Protein AF-A0A7G9QKV4-F1 (afdb_monomer_lite)

Secondary structure (DSSP, 8-state):
-EEEE-TTT--EEEEEEEEEE-HHHHHTT--SSGGG--EEEEEEETT--EEEEEEEETTEEEEEEEEPSPPHHHHHHTT--------SSTTSPPPEEEEEEEEEEEEEE-TTS-EEEEEEEEEEEEEE-S--S--SS---------------------------PPPPPP-PPTTTTSPB--HHHHHHGGGGS-STT-EEEEEEEEE-SSTTS----STT---EEEEEEEEEETTEEEEEEEEEEE---GGGGGEE-EEEEE-TT-EESEEEEEEE-HHHHHHHHHHHTS----EETTTBSHHHHHHHHHHHHT--PPP-EEEES-SSTT--EEEE-HHHHHHHHHHHHHH-TTSEEE-S-EE---------

Sequence (372 aa):
MRIFLDAATKQISAEIIEVLPDPIALQLGKIKNLQSFTGKVFRYDLGYRFKGGSIISAGKTTGEIRPGPAPMSDLLMGKLQNPNLKGSSPKDPLMLITESCGWSQEWYIDGEGGLTIHSYMSCSYNFYQDMMWSISDDFGGGGGGGEYYYEYGSGGSGSTGPVNPAVPEPSNLPMEDAKPVDPKKMMDCFSLITTPNAAFTVRVLVLEPFAGTSFNVGPNSFGHVAIQLSKTGNGQTITQTMGLYPTGTGIDKLESRGQILDNGDMRYELSATYAVTGETFGKLINYISGERKDYHFTDFNCASYVYQAGQAAGIPIPNPITPVGISGPGGAGFADTPAGMAAALREQKFKNPAMDLNQGGGTIGPSKGPCK

Foldseek 3Di:
DDWDQDPPPRDIFDKDKDWQFQVLCVVVVQCPDLQRTAGKIWIAGPVRHTQWIFGDHNNDTQAIEHEDDDPVVCVVCVVVVDPPVDDPDPPFDDWDKDKDKFKDKDWDQDPVRHIYIYIDIDIDIDTDRPPPDDPPPPDDDDDDDDDDDPPPPPDDDDPPDPPPPPDPDAQDEVCNVFDFAQLLLLLVVLVVADQVVKWKKKKKFKAALDAPDLQQDDGSRAIAIKMKIWIDHPNDIAIWIKFKAAPDPRSCRQKHFITIGTCAFPWGQKMFMDTDHPQLSVQLSVLRSDGTTIDHQFEHGRQNSVCVSCVSSVHCQDQLWDWDDDGHDSDTDIGRGSSSSRVRVVVVCVVPVPTPMDRRIDTHHGGPGGHD

pLDDT: mean 75.77, std 21.58, range [31.67, 98.62]

Structure (mmCIF, N/CA/C/O backbone):
data_AF-A0A7G9QKV4-F1
#
_entry.id   AF-A0A7G9QKV4-F1
#
loop_
_atom_site.group_PDB
_atom_site.id
_atom_site.type_symbol
_atom_site.label_atom_id
_atom_site.label_alt_id
_atom_site.label_comp_id
_atom_site.label_asym_id
_atom_site.label_entity_id
_atom_site.label_seq_id
_atom_site.pdbx_PDB_ins_code
_atom_site.Cartn_x
_atom_site.Cartn_y
_atom_site.Cartn_z
_atom_site.occupancy
_atom_site.B_iso_or_equiv
_atom_site.auth_seq_id
_atom_site.auth_comp_id
_atom_site.auth_asym_id
_atom_site.auth_atom_id
_atom_site.pdbx_PDB_model_num
ATOM 1 N N . MET A 1 1 ? 22.405 -12.510 -28.769 1.00 83.19 1 MET A N 1
ATOM 2 C CA . MET A 1 1 ? 21.993 -12.995 -30.107 1.00 83.19 1 MET A CA 1
ATOM 3 C C . MET A 1 1 ? 21.861 -14.508 -30.062 1.00 83.19 1 MET A C 1
ATOM 5 O O . MET A 1 1 ? 22.725 -15.150 -29.475 1.00 83.19 1 MET A O 1
ATOM 9 N N . ARG A 1 2 ? 20.795 -15.072 -30.635 1.00 86.69 2 ARG A N 1
ATOM 10 C CA . ARG A 1 2 ? 20.572 -16.519 -30.743 1.00 86.69 2 ARG A CA 1
ATOM 11 C C . ARG A 1 2 ? 20.429 -16.882 -32.213 1.00 86.69 2 ARG A C 1
ATOM 13 O O . ARG A 1 2 ? 19.668 -16.239 -32.923 1.00 86.69 2 ARG A O 1
ATOM 20 N N . ILE A 1 3 ? 21.188 -17.876 -32.656 1.00 88.06 3 ILE A N 1
ATOM 21 C CA . ILE A 1 3 ? 21.176 -18.362 -34.036 1.00 88.06 3 ILE A CA 1
ATOM 22 C C . ILE A 1 3 ? 20.522 -19.739 -34.026 1.00 88.06 3 ILE A C 1
ATOM 24 O O . ILE A 1 3 ? 20.856 -20.582 -33.192 1.00 88.06 3 ILE A O 1
ATOM 28 N N . PHE A 1 4 ? 19.598 -19.955 -34.948 1.00 88.06 4 PHE A N 1
ATOM 29 C CA . PHE A 1 4 ? 18.904 -21.211 -35.152 1.00 88.06 4 PHE A CA 1
ATOM 30 C C . PHE A 1 4 ? 19.148 -21.673 -36.584 1.00 88.06 4 PHE A C 1
ATOM 32 O O . PHE A 1 4 ? 19.128 -20.876 -37.518 1.00 88.06 4 PHE A O 1
ATOM 39 N N . LEU A 1 5 ? 19.360 -22.973 -36.756 1.00 88.50 5 LEU A N 1
ATOM 40 C CA . LEU A 1 5 ? 19.283 -23.614 -38.059 1.00 88.50 5 LEU A CA 1
ATOM 41 C C . LEU A 1 5 ? 17.980 -24.400 -38.084 1.00 88.50 5 LEU A C 1
ATOM 43 O O . LEU A 1 5 ? 17.830 -25.368 -37.336 1.00 88.50 5 LEU A O 1
ATOM 47 N N . ASP A 1 6 ? 17.041 -23.982 -38.922 1.00 84.50 6 ASP A N 1
ATOM 48 C CA . ASP A 1 6 ? 15.811 -24.731 -39.118 1.00 84.50 6 ASP A CA 1
ATOM 49 C C . ASP A 1 6 ? 16.154 -26.102 -39.722 1.00 84.50 6 ASP A C 1
ATOM 51 O O . ASP A 1 6 ? 16.784 -26.216 -40.778 1.00 84.50 6 ASP A O 1
ATOM 55 N N . ALA A 1 7 ? 15.792 -27.170 -39.011 1.00 88.19 7 ALA A N 1
ATOM 56 C CA . ALA A 1 7 ? 16.231 -28.515 -39.360 1.00 88.19 7 ALA A CA 1
ATOM 57 C C . ALA A 1 7 ? 15.655 -29.002 -40.701 1.00 88.19 7 ALA A C 1
ATOM 59 O O . ALA A 1 7 ? 16.322 -29.795 -41.378 1.00 88.19 7 ALA A O 1
ATOM 60 N N . ALA A 1 8 ? 14.465 -28.522 -41.076 1.00 89.31 8 ALA A N 1
ATOM 61 C CA . ALA A 1 8 ? 13.735 -28.939 -42.268 1.00 89.31 8 ALA A CA 1
ATOM 62 C C . ALA A 1 8 ? 14.162 -28.142 -43.507 1.00 89.31 8 ALA A C 1
ATOM 64 O O . ALA A 1 8 ? 14.448 -28.717 -44.554 1.00 89.31 8 ALA A O 1
ATOM 65 N N . THR A 1 9 ? 14.252 -26.824 -43.378 1.00 92.81 9 THR A N 1
ATOM 66 C CA . THR A 1 9 ? 14.533 -25.899 -44.484 1.00 92.81 9 THR A CA 1
ATOM 67 C C . THR A 1 9 ? 16.017 -25.582 -44.638 1.00 92.81 9 THR A C 1
ATOM 69 O O . THR A 1 9 ? 16.416 -25.019 -45.655 1.00 92.81 9 THR A O 1
ATOM 72 N N . LYS A 1 10 ? 16.842 -25.917 -43.634 1.00 93.12 10 LYS A N 1
ATOM 73 C CA . LYS A 1 10 ? 18.255 -25.510 -43.521 1.00 93.12 10 LYS A CA 1
ATOM 74 C C . LYS A 1 10 ? 18.461 -23.995 -43.558 1.00 93.12 10 LYS A C 1
ATOM 76 O O . LYS A 1 10 ? 19.584 -23.536 -43.758 1.00 93.12 10 LYS A O 1
ATOM 81 N N . GLN A 1 11 ? 17.406 -23.210 -43.346 1.00 89.56 11 GLN A N 1
ATOM 82 C CA . GLN A 1 11 ? 17.536 -21.767 -43.239 1.00 89.56 11 GLN A CA 1
ATOM 83 C C . GLN A 1 11 ? 18.108 -21.401 -41.875 1.00 89.56 11 GLN A C 1
ATOM 85 O O . GLN A 1 11 ? 17.691 -21.922 -40.839 1.00 89.56 11 GLN A O 1
ATOM 90 N N . ILE A 1 12 ? 19.080 -20.494 -41.888 1.00 82.50 12 ILE A N 1
ATOM 91 C CA . ILE A 1 12 ? 19.593 -19.878 -40.673 1.00 82.50 12 ILE A CA 1
ATOM 92 C C . ILE A 1 12 ? 18.654 -18.725 -40.335 1.00 82.50 12 ILE A C 1
ATOM 94 O O . ILE A 1 12 ? 18.527 -17.781 -41.113 1.00 82.50 12 ILE A O 1
ATOM 98 N N . SER A 1 13 ? 18.012 -18.795 -39.176 1.00 86.62 13 SER A N 1
ATOM 99 C CA . SER A 1 13 ? 17.336 -17.651 -38.577 1.00 86.62 13 SER A CA 1
ATOM 100 C C . SER A 1 13 ? 18.138 -17.175 -37.374 1.00 86.62 13 SER A C 1
ATOM 102 O O . SER A 1 13 ? 18.857 -17.937 -36.725 1.00 86.62 13 SER A O 1
ATOM 104 N N . ALA A 1 14 ? 18.068 -15.884 -37.086 1.00 87.94 14 ALA A N 1
ATOM 105 C CA . ALA A 1 14 ? 18.699 -15.335 -35.904 1.00 87.94 14 ALA A CA 1
ATOM 106 C C . ALA A 1 14 ? 17.786 -14.308 -35.254 1.00 87.94 14 ALA A C 1
ATOM 108 O O . ALA A 1 14 ? 17.034 -13.596 -35.921 1.00 87.94 14 ALA A O 1
ATOM 109 N N . GLU A 1 15 ? 17.872 -14.265 -33.933 1.00 92.50 15 GLU A N 1
ATOM 110 C CA . GLU A 1 15 ? 17.124 -13.350 -33.093 1.00 92.50 15 GLU A CA 1
ATOM 111 C C . GLU A 1 15 ? 18.089 -12.568 -32.204 1.00 92.50 15 GLU A C 1
ATOM 113 O O . GLU A 1 15 ? 19.062 -13.098 -31.642 1.00 92.50 15 GLU A O 1
ATOM 118 N N . ILE A 1 16 ? 17.807 -11.283 -32.060 1.00 88.75 16 ILE A N 1
ATOM 119 C CA . ILE A 1 16 ? 18.462 -10.427 -31.085 1.00 88.75 16 ILE A CA 1
ATOM 120 C C . ILE A 1 16 ? 17.715 -10.629 -29.771 1.00 88.75 16 ILE A C 1
ATOM 122 O O . ILE A 1 16 ? 16.490 -10.550 -29.723 1.00 88.75 16 ILE A O 1
ATOM 126 N N . ILE A 1 17 ? 18.463 -10.948 -28.717 1.00 92.19 17 ILE A N 1
ATOM 127 C CA . ILE A 1 17 ? 17.917 -11.115 -27.372 1.00 92.19 17 ILE A CA 1
ATOM 128 C C . ILE A 1 17 ? 18.456 -9.970 -26.541 1.00 92.19 17 ILE A C 1
ATOM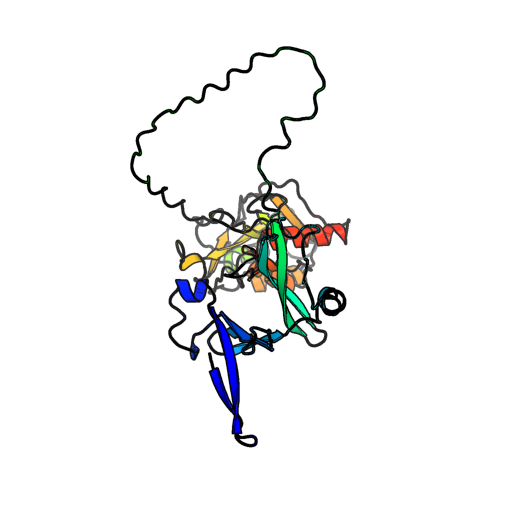 130 O O . ILE A 1 17 ? 19.675 -9.830 -26.424 1.00 92.19 17 ILE A O 1
ATOM 134 N N . GLU A 1 18 ? 17.548 -9.200 -25.968 1.00 81.56 18 GLU A N 1
ATOM 135 C CA . GLU A 1 18 ? 17.854 -8.162 -24.998 1.00 81.56 18 GLU A CA 1
ATOM 136 C C . GLU A 1 18 ? 17.350 -8.622 -23.634 1.00 81.56 18 GLU A C 1
ATOM 138 O O . GLU A 1 18 ? 16.217 -9.085 -23.493 1.00 81.56 18 GLU A O 1
ATOM 143 N N . VAL A 1 19 ? 18.219 -8.556 -22.632 1.00 85.00 19 VAL A N 1
ATOM 144 C CA . VAL A 1 19 ? 17.922 -9.009 -21.275 1.00 85.00 19 VAL A CA 1
ATOM 145 C C . VAL A 1 19 ? 18.022 -7.796 -20.371 1.00 85.00 19 VAL A C 1
ATOM 147 O O . VAL A 1 19 ? 19.086 -7.192 -20.280 1.00 85.00 19 VAL A O 1
ATOM 150 N N . LEU A 1 20 ? 16.921 -7.462 -19.706 1.00 74.06 20 LEU A N 1
ATOM 151 C CA . LEU A 1 20 ? 16.860 -6.412 -18.698 1.00 74.06 20 LEU A CA 1
ATOM 152 C C . LEU A 1 20 ? 16.679 -7.088 -17.335 1.00 74.06 20 LEU A C 1
ATOM 154 O O . LEU A 1 20 ? 15.563 -7.512 -17.018 1.00 74.06 20 LEU A O 1
ATOM 158 N N . PRO A 1 21 ? 17.759 -7.265 -16.554 1.00 73.12 21 PRO A N 1
ATOM 159 C CA . PRO A 1 21 ? 17.658 -7.780 -15.197 1.00 73.12 21 PRO A CA 1
ATOM 160 C C . PRO A 1 21 ? 16.749 -6.890 -14.357 1.00 73.12 21 PRO A C 1
ATOM 162 O O . PRO A 1 21 ? 16.733 -5.672 -14.539 1.00 73.12 21 PRO A O 1
ATOM 165 N N . ASP A 1 22 ? 16.037 -7.489 -13.409 1.00 71.62 22 ASP A N 1
ATOM 166 C CA . ASP A 1 22 ? 15.423 -6.712 -12.347 1.00 71.62 22 ASP A CA 1
ATOM 167 C C . ASP A 1 22 ? 16.535 -5.960 -11.584 1.00 71.62 22 ASP A C 1
ATOM 169 O O . ASP A 1 22 ? 17.504 -6.590 -11.135 1.00 71.62 22 ASP A O 1
ATOM 173 N N . PRO A 1 23 ? 16.461 -4.620 -11.485 1.00 53.31 23 PRO A N 1
ATOM 174 C CA . PRO A 1 23 ? 17.556 -3.819 -10.950 1.00 53.31 23 PRO A CA 1
ATOM 175 C C . PRO A 1 23 ? 17.849 -4.146 -9.483 1.00 53.31 23 PRO A C 1
ATOM 177 O O . PRO A 1 23 ? 18.996 -4.040 -9.055 1.00 53.31 23 PRO A O 1
ATOM 180 N N . ILE A 1 24 ? 16.849 -4.606 -8.733 1.00 52.59 24 ILE A N 1
ATOM 181 C CA . ILE A 1 24 ? 16.944 -4.917 -7.306 1.00 52.59 24 ILE A CA 1
ATOM 182 C C . ILE A 1 24 ? 17.626 -6.270 -7.144 1.00 52.59 24 ILE A C 1
ATOM 184 O O . ILE A 1 24 ? 18.618 -6.390 -6.429 1.00 52.59 24 ILE A O 1
ATOM 188 N N . ALA A 1 25 ? 17.162 -7.283 -7.878 1.00 61.88 25 ALA A N 1
ATOM 189 C CA . ALA A 1 25 ? 17.785 -8.600 -7.903 1.00 61.88 25 ALA A CA 1
ATOM 190 C C . ALA A 1 25 ? 19.249 -8.531 -8.371 1.00 61.88 25 ALA A C 1
ATOM 192 O O . ALA A 1 25 ? 20.095 -9.279 -7.868 1.00 61.88 25 ALA A O 1
ATOM 193 N N . LEU A 1 26 ? 19.562 -7.625 -9.306 1.00 64.44 26 LEU A N 1
ATOM 194 C CA . LEU A 1 26 ? 20.929 -7.355 -9.746 1.00 64.44 26 LEU A CA 1
ATOM 195 C C . LEU A 1 26 ? 21.762 -6.684 -8.643 1.00 64.44 26 LEU A C 1
ATOM 197 O O . LEU A 1 26 ? 22.852 -7.166 -8.338 1.00 64.44 26 LEU A O 1
ATOM 201 N N . GLN A 1 27 ? 21.249 -5.619 -8.019 1.00 53.12 27 GLN A N 1
ATOM 202 C CA . GLN A 1 27 ? 21.931 -4.905 -6.932 1.00 53.12 27 GLN A CA 1
ATOM 203 C C . GLN A 1 27 ? 22.186 -5.793 -5.706 1.00 53.12 27 GLN A C 1
ATOM 205 O O . GLN A 1 27 ? 23.260 -5.727 -5.115 1.00 53.12 27 GLN A O 1
ATOM 210 N N . LEU A 1 28 ? 21.238 -6.667 -5.361 1.00 61.03 28 LEU A N 1
ATOM 211 C CA . LEU A 1 28 ? 21.352 -7.620 -4.253 1.00 61.03 28 LEU A CA 1
ATOM 212 C C . LEU A 1 28 ? 22.217 -8.851 -4.591 1.00 61.03 28 LEU A C 1
ATOM 214 O O . LEU A 1 28 ? 22.344 -9.761 -3.770 1.00 61.03 28 LEU A O 1
ATOM 218 N N . GLY A 1 29 ? 22.775 -8.943 -5.804 1.00 75.81 29 GLY A N 1
ATOM 219 C CA . GLY A 1 29 ? 23.590 -10.087 -6.227 1.00 75.81 29 GLY A CA 1
ATOM 220 C C . GLY A 1 29 ? 22.825 -11.418 -6.256 1.00 75.81 29 GLY A C 1
ATOM 221 O O . GLY A 1 29 ? 23.418 -12.491 -6.092 1.00 75.81 29 GLY A O 1
ATOM 222 N N . LYS A 1 30 ? 21.498 -11.370 -6.434 1.00 75.44 30 LYS A N 1
ATOM 223 C CA . LYS A 1 30 ? 20.626 -12.557 -6.459 1.00 75.44 30 LYS A CA 1
ATOM 224 C C . LYS A 1 30 ? 20.669 -13.285 -7.793 1.00 75.44 30 LYS A C 1
ATOM 226 O O . LYS A 1 30 ? 20.469 -14.497 -7.828 1.00 75.44 30 LYS A O 1
ATOM 231 N N . ILE A 1 31 ? 21.008 -12.579 -8.867 1.00 82.25 31 ILE A N 1
ATOM 232 C CA . ILE A 1 31 ? 21.158 -13.150 -10.205 1.00 82.25 31 ILE A CA 1
ATOM 233 C C . ILE A 1 31 ? 22.539 -13.801 -10.315 1.00 82.25 31 ILE A C 1
ATOM 235 O O . ILE A 1 31 ? 23.528 -13.157 -10.658 1.00 82.25 31 ILE A O 1
ATOM 239 N N . LYS A 1 32 ? 22.610 -15.097 -10.005 1.00 87.44 32 LYS A N 1
ATOM 240 C CA . LYS A 1 32 ? 23.857 -15.884 -10.063 1.00 87.44 32 LYS A CA 1
ATOM 241 C C . LYS A 1 32 ? 23.945 -16.748 -11.318 1.00 87.44 32 LYS A C 1
ATOM 243 O O . LYS A 1 32 ? 25.030 -17.116 -11.752 1.00 87.44 32 LYS A O 1
ATOM 248 N N . ASN A 1 33 ? 22.794 -17.126 -11.863 1.00 91.62 33 ASN A N 1
ATOM 249 C CA . ASN A 1 33 ? 22.638 -18.020 -13.006 1.00 91.62 33 ASN A CA 1
ATOM 250 C C . ASN A 1 33 ? 21.226 -17.875 -13.602 1.00 91.62 33 ASN A C 1
ATOM 252 O O . ASN A 1 33 ? 20.388 -17.144 -13.079 1.00 91.62 33 ASN A O 1
ATOM 256 N N . LEU A 1 34 ? 20.944 -18.606 -14.683 1.00 86.94 34 LEU A N 1
ATOM 257 C CA . LEU A 1 34 ? 19.635 -18.585 -15.347 1.00 86.94 34 LEU A CA 1
ATOM 258 C C . LEU A 1 34 ? 18.485 -19.020 -14.424 1.00 86.94 34 LEU A C 1
ATOM 260 O O . LEU A 1 34 ? 17.381 -18.502 -14.547 1.00 86.94 34 LEU A O 1
ATOM 264 N N . GLN A 1 35 ? 18.737 -19.932 -13.482 1.00 93.12 35 GLN A N 1
ATOM 265 C CA . GLN A 1 35 ? 17.735 -20.422 -12.529 1.00 93.12 35 GLN A CA 1
ATOM 266 C C . GLN A 1 35 ? 17.377 -19.393 -11.449 1.00 93.12 35 GLN A C 1
ATOM 268 O O . GLN A 1 35 ? 16.356 -19.537 -10.791 1.00 93.12 35 GLN A O 1
ATOM 273 N N . SER A 1 36 ? 18.205 -18.367 -11.255 1.00 88.88 36 SER A N 1
ATOM 274 C CA . SER A 1 36 ? 17.990 -17.279 -10.291 1.00 88.88 36 SER A CA 1
ATOM 275 C C . SER A 1 36 ? 17.714 -15.938 -10.971 1.00 88.88 36 SER A C 1
ATOM 277 O O . SER A 1 36 ? 17.636 -14.911 -10.304 1.00 88.88 36 SER A O 1
ATOM 279 N N . PHE A 1 37 ? 17.566 -15.931 -12.298 1.00 88.06 37 PHE A N 1
ATOM 280 C CA . PHE A 1 37 ? 17.285 -14.713 -13.038 1.00 88.06 37 PHE A CA 1
ATOM 281 C C . PHE A 1 37 ? 15.869 -14.215 -12.734 1.00 88.06 37 PHE A C 1
ATOM 283 O O . PHE A 1 37 ? 14.896 -14.956 -12.884 1.00 88.06 37 PHE A O 1
ATOM 290 N N . THR A 1 38 ? 15.778 -12.944 -12.357 1.00 77.81 38 THR A N 1
ATOM 291 C CA . THR A 1 38 ? 14.536 -12.174 -12.292 1.00 77.81 38 THR A CA 1
ATOM 292 C C . THR A 1 38 ? 14.714 -10.958 -13.194 1.00 77.81 38 THR A C 1
ATOM 294 O O . THR A 1 38 ? 15.757 -10.307 -13.142 1.00 77.81 38 THR A O 1
ATOM 297 N N . GLY A 1 39 ? 13.748 -10.685 -14.069 1.00 71.81 39 GLY A N 1
ATOM 298 C CA . GLY A 1 39 ? 13.824 -9.603 -15.049 1.00 71.81 39 GLY A CA 1
ATOM 299 C C . GLY A 1 39 ? 12.978 -9.852 -16.296 1.00 71.81 39 GLY A C 1
ATOM 300 O O . GLY A 1 39 ? 12.078 -10.693 -16.319 1.00 71.81 39 GLY A O 1
ATOM 301 N N . LYS A 1 40 ? 13.278 -9.115 -17.364 1.00 77.81 40 LYS A N 1
ATOM 302 C CA . LYS A 1 40 ? 12.574 -9.164 -18.650 1.00 77.81 40 LYS A CA 1
ATOM 303 C C . LYS A 1 40 ? 13.526 -9.622 -19.754 1.00 77.81 40 LYS A C 1
ATOM 305 O O . LYS A 1 40 ? 14.699 -9.250 -19.774 1.00 77.81 40 LYS A O 1
ATOM 310 N N . VAL A 1 41 ? 13.018 -10.422 -20.685 1.00 83.94 41 VAL A N 1
ATOM 311 C CA . VAL A 1 41 ? 13.752 -10.887 -21.867 1.00 83.94 41 VAL A CA 1
ATOM 312 C C . VAL A 1 41 ? 12.959 -10.521 -23.109 1.00 83.94 41 VAL A C 1
ATOM 314 O O . VAL A 1 41 ? 11.847 -11.009 -23.286 1.00 83.94 41 VAL A O 1
ATOM 317 N N . PHE A 1 42 ? 13.537 -9.710 -23.985 1.00 82.81 42 PHE A N 1
ATOM 318 C CA . PHE A 1 42 ? 12.948 -9.283 -25.250 1.00 82.81 42 PHE A CA 1
ATOM 319 C C . PHE A 1 42 ? 13.612 -10.023 -26.408 1.00 82.81 42 PHE A C 1
ATOM 321 O O . PHE A 1 42 ? 14.803 -10.344 -26.367 1.00 82.81 42 PHE A O 1
ATOM 328 N N . ARG A 1 43 ? 12.827 -10.308 -27.444 1.00 89.81 43 ARG A N 1
ATOM 329 C CA . ARG A 1 43 ? 13.258 -10.981 -28.667 1.00 89.81 43 ARG A CA 1
ATOM 330 C C . ARG A 1 43 ? 12.915 -10.101 -29.857 1.00 89.81 43 ARG A C 1
ATOM 332 O O . ARG A 1 43 ? 11.773 -9.660 -30.002 1.00 89.81 43 ARG A O 1
ATOM 339 N N . TYR A 1 44 ? 13.891 -9.900 -30.727 1.00 85.56 44 TYR A N 1
ATOM 340 C CA . TYR A 1 44 ? 13.748 -9.164 -31.977 1.00 85.56 44 TYR A CA 1
ATOM 341 C C . TYR A 1 44 ? 14.275 -10.001 -33.136 1.00 85.56 44 TYR A C 1
ATOM 343 O O . TYR A 1 44 ? 15.130 -10.867 -32.941 1.00 85.56 44 TYR A O 1
ATOM 351 N N . ASP A 1 45 ? 13.805 -9.727 -34.350 1.00 86.12 45 ASP A N 1
ATOM 352 C CA . ASP A 1 45 ? 14.494 -10.227 -35.540 1.00 86.12 45 ASP A CA 1
ATOM 353 C C . ASP A 1 45 ? 15.784 -9.440 -35.831 1.00 86.12 45 ASP A C 1
ATOM 355 O O . ASP A 1 45 ? 16.133 -8.484 -35.138 1.00 86.12 45 ASP A O 1
ATOM 359 N N . LEU A 1 46 ? 16.512 -9.851 -36.871 1.00 83.94 46 LEU A N 1
ATOM 360 C CA . LEU A 1 46 ? 17.743 -9.182 -37.304 1.00 83.94 46 LEU A CA 1
ATOM 361 C C . LEU A 1 46 ? 17.538 -7.738 -37.790 1.00 83.94 46 LEU A C 1
ATOM 363 O O . LEU A 1 46 ? 18.506 -6.991 -37.873 1.00 83.94 46 LEU A O 1
ATOM 367 N N . GLY A 1 47 ? 16.303 -7.344 -38.103 1.00 81.38 47 GLY A N 1
ATOM 368 C CA . GLY A 1 47 ? 15.941 -5.964 -38.416 1.00 81.38 47 GLY A CA 1
ATOM 369 C C . GLY A 1 47 ? 15.523 -5.163 -37.183 1.00 81.38 47 GLY A C 1
ATOM 370 O O . GLY A 1 47 ? 14.887 -4.129 -37.348 1.00 81.38 47 GLY A O 1
ATOM 371 N N . TYR A 1 48 ? 15.810 -5.654 -35.969 1.00 75.56 48 TYR A N 1
ATOM 372 C CA . TYR A 1 48 ? 15.381 -5.061 -34.697 1.00 75.56 48 TYR A CA 1
ATOM 373 C C . TYR A 1 48 ? 13.856 -4.920 -34.541 1.00 75.56 48 TYR A C 1
ATOM 375 O O . TYR A 1 48 ? 13.376 -4.170 -33.693 1.00 75.56 48 TYR A O 1
ATOM 383 N N . ARG A 1 49 ? 13.052 -5.683 -35.295 1.00 76.69 49 ARG A N 1
ATOM 384 C CA . ARG A 1 49 ? 11.594 -5.676 -35.110 1.00 76.69 49 ARG A CA 1
ATOM 385 C C . ARG A 1 49 ? 11.211 -6.588 -33.957 1.00 76.69 49 ARG A C 1
ATOM 387 O O . ARG A 1 49 ? 11.579 -7.766 -33.944 1.00 76.69 49 ARG A O 1
ATOM 394 N N . PHE A 1 50 ? 10.448 -6.050 -33.010 1.00 76.31 50 PHE A N 1
ATOM 395 C CA . PHE A 1 50 ? 10.037 -6.762 -31.805 1.00 76.31 50 PHE A CA 1
ATOM 396 C C . PHE A 1 50 ? 9.152 -7.971 -32.138 1.00 76.31 50 PHE A C 1
ATOM 398 O O . PHE A 1 50 ? 8.132 -7.848 -32.815 1.00 76.31 50 PHE A O 1
ATOM 405 N N . LYS A 1 51 ? 9.559 -9.156 -31.673 1.00 84.62 51 LYS A N 1
ATOM 406 C CA . LYS A 1 51 ? 8.838 -10.425 -31.863 1.00 84.62 51 LYS A CA 1
ATOM 407 C C . LYS A 1 51 ? 8.043 -10.841 -30.632 1.00 84.62 51 LYS A C 1
ATOM 409 O O . LYS A 1 51 ? 7.090 -11.602 -30.759 1.00 84.62 51 LYS A O 1
ATOM 414 N N . GLY A 1 52 ? 8.429 -10.350 -29.460 1.00 80.69 52 GLY A N 1
ATOM 415 C CA . GLY A 1 52 ? 7.841 -10.717 -28.178 1.00 80.69 52 GLY A CA 1
ATOM 416 C C . GLY A 1 52 ? 8.913 -10.906 -27.112 1.00 80.69 52 GLY A C 1
ATOM 417 O O . GLY A 1 52 ? 10.089 -10.620 -27.322 1.00 80.69 52 GLY A O 1
ATOM 418 N N . GLY A 1 53 ? 8.523 -11.401 -25.950 1.00 83.44 53 GLY A N 1
ATOM 419 C CA . GLY A 1 53 ? 9.410 -11.543 -24.811 1.00 83.44 53 GLY A CA 1
ATOM 420 C C . GLY A 1 53 ? 8.778 -12.308 -23.661 1.00 83.44 53 GLY A C 1
ATOM 421 O O . GLY A 1 53 ? 7.684 -12.861 -23.771 1.00 83.44 53 GLY A O 1
ATOM 422 N N . SER A 1 54 ? 9.491 -12.357 -22.548 1.00 79.62 54 SER A N 1
ATOM 423 C CA . SER A 1 54 ? 9.084 -13.083 -21.351 1.00 79.62 54 SER A CA 1
ATOM 424 C C . SER A 1 54 ? 9.473 -12.298 -20.106 1.00 79.62 54 SER A C 1
ATOM 426 O O . SER A 1 54 ? 10.529 -11.664 -20.065 1.00 79.62 54 SER A O 1
ATOM 428 N N . ILE A 1 55 ? 8.629 -12.378 -19.087 1.00 64.50 55 ILE A N 1
ATOM 429 C CA . ILE A 1 55 ? 8.926 -11.933 -17.728 1.00 64.50 55 ILE A CA 1
ATOM 430 C C . ILE A 1 55 ? 9.362 -13.170 -16.964 1.00 64.50 55 ILE A C 1
ATOM 432 O O . ILE A 1 55 ? 8.679 -14.196 -16.992 1.00 64.50 55 ILE A O 1
ATOM 436 N N . ILE A 1 56 ? 10.524 -13.092 -16.332 1.00 72.62 56 ILE A N 1
ATOM 437 C CA . ILE A 1 56 ? 11.115 -14.200 -15.598 1.00 72.62 56 ILE A CA 1
ATOM 438 C C . ILE A 1 56 ? 11.244 -13.776 -14.140 1.00 72.62 56 ILE A C 1
ATOM 440 O O . ILE A 1 56 ? 11.728 -12.685 -13.856 1.00 72.62 56 ILE A O 1
ATOM 444 N N . SER A 1 57 ? 10.837 -14.646 -13.222 1.00 75.56 57 SER A N 1
ATOM 445 C CA . SER A 1 57 ? 11.065 -14.499 -11.787 1.00 75.56 57 SER A CA 1
ATOM 446 C C . SER A 1 57 ? 11.635 -15.797 -11.237 1.00 75.56 57 SER A C 1
ATOM 448 O O . SER A 1 57 ? 11.074 -16.871 -11.474 1.00 75.56 57 SER A O 1
ATOM 450 N N . ALA A 1 58 ? 12.784 -15.711 -10.561 1.00 81.88 58 ALA A N 1
ATOM 451 C CA . ALA A 1 58 ? 13.515 -16.863 -10.028 1.00 81.88 58 ALA A CA 1
ATOM 452 C C . ALA A 1 58 ? 13.657 -18.007 -11.058 1.00 81.88 58 ALA A C 1
ATOM 454 O O . ALA A 1 58 ? 13.333 -19.168 -10.794 1.00 81.88 58 ALA A O 1
ATOM 455 N N . GLY A 1 59 ? 14.061 -17.649 -12.282 1.00 83.88 59 GLY A N 1
ATOM 456 C CA . GLY A 1 59 ? 14.277 -18.578 -13.393 1.00 83.88 59 GLY A CA 1
ATOM 457 C C . GLY A 1 59 ? 13.011 -19.168 -14.025 1.00 83.88 59 GLY A C 1
ATOM 458 O O . GLY A 1 59 ? 13.119 -19.929 -14.988 1.00 83.88 59 GLY A O 1
ATOM 459 N N . LYS A 1 60 ? 11.813 -18.830 -13.534 1.00 81.38 60 LYS A N 1
ATOM 460 C CA . LYS A 1 60 ? 10.532 -19.277 -14.098 1.00 81.38 60 LYS A CA 1
ATOM 461 C C . LYS A 1 60 ? 9.894 -18.164 -14.915 1.00 81.38 60 LYS A C 1
ATOM 463 O O . LYS A 1 60 ? 9.877 -17.016 -14.491 1.00 81.38 60 LYS A O 1
ATOM 468 N N . THR A 1 61 ? 9.345 -18.503 -16.080 1.00 79.12 61 THR A N 1
ATOM 469 C CA . THR A 1 61 ? 8.537 -17.551 -16.858 1.00 79.12 61 THR A CA 1
ATOM 470 C C . THR A 1 61 ? 7.214 -17.315 -16.133 1.00 79.12 61 THR A C 1
ATOM 472 O O . THR A 1 61 ? 6.458 -18.261 -15.929 1.00 79.12 61 THR A O 1
ATOM 475 N N . THR A 1 62 ? 6.962 -16.076 -15.719 1.00 63.97 62 THR A N 1
ATOM 476 C CA . THR A 1 62 ? 5.747 -15.655 -15.002 1.00 63.97 62 THR A CA 1
ATOM 477 C C . THR A 1 62 ? 4.823 -14.791 -15.853 1.00 63.97 62 THR A C 1
ATOM 479 O O . THR A 1 62 ? 3.692 -14.537 -15.456 1.00 63.97 62 THR A O 1
ATOM 482 N N . GLY A 1 63 ? 5.279 -14.363 -17.031 1.00 59.59 63 GLY A N 1
ATOM 483 C CA . GLY A 1 63 ? 4.466 -13.614 -17.979 1.00 59.59 63 GLY A CA 1
ATOM 484 C C . GLY A 1 63 ? 5.088 -13.570 -19.367 1.00 59.59 63 GLY A C 1
ATOM 485 O O . GLY A 1 63 ? 6.268 -13.877 -19.559 1.00 59.59 63 GLY A O 1
ATOM 486 N N . GLU A 1 64 ? 4.284 -13.161 -20.340 1.00 65.88 64 GLU A N 1
ATOM 487 C CA . GLU A 1 64 ? 4.706 -12.963 -21.724 1.00 65.88 64 GLU A CA 1
ATOM 488 C C . GLU A 1 64 ? 4.651 -11.481 -22.088 1.00 65.88 64 GLU A C 1
ATOM 490 O O . GLU A 1 64 ? 3.769 -10.747 -21.647 1.00 65.88 64 GLU A O 1
ATOM 495 N N . ILE A 1 65 ? 5.597 -11.047 -22.919 1.00 62.66 65 ILE A N 1
ATOM 496 C CA . ILE A 1 65 ? 5.603 -9.712 -23.514 1.00 62.66 65 ILE A CA 1
ATOM 497 C C . ILE A 1 65 ? 5.228 -9.894 -24.977 1.00 62.66 65 ILE A C 1
ATOM 499 O O . ILE A 1 65 ? 5.904 -10.625 -25.702 1.00 62.66 65 ILE A O 1
ATOM 503 N N . ARG A 1 66 ? 4.150 -9.256 -25.423 1.00 70.00 66 ARG A N 1
ATOM 504 C CA . ARG A 1 66 ? 3.662 -9.403 -26.798 1.00 70.00 66 ARG A CA 1
ATOM 505 C C . ARG A 1 66 ? 3.781 -8.081 -27.551 1.00 70.00 66 ARG A C 1
ATOM 507 O O . ARG A 1 66 ? 3.646 -7.026 -26.926 1.00 70.00 66 ARG A O 1
ATOM 514 N N . PRO A 1 67 ? 4.036 -8.114 -28.872 1.00 71.06 67 PRO A N 1
ATOM 515 C CA . PRO A 1 67 ? 3.888 -6.926 -29.697 1.00 71.06 67 PRO A CA 1
ATOM 516 C C . PRO A 1 67 ? 2.470 -6.376 -29.525 1.00 71.06 67 PRO A C 1
ATOM 518 O O . PRO A 1 67 ? 1.498 -7.134 -29.577 1.00 71.06 67 PRO A O 1
ATOM 521 N N . GLY A 1 68 ? 2.348 -5.070 -29.290 1.00 57.62 68 GLY A N 1
ATOM 522 C CA . GLY A 1 68 ? 1.054 -4.401 -29.371 1.00 57.62 68 GLY A CA 1
ATOM 523 C C . GLY A 1 68 ? 0.472 -4.488 -30.789 1.00 57.62 68 GLY A C 1
ATOM 524 O O . GLY A 1 68 ? 1.204 -4.792 -31.739 1.00 57.62 68 GLY A O 1
ATOM 525 N N . PRO A 1 69 ? -0.834 -4.218 -30.964 1.00 59.50 69 PRO A N 1
ATOM 526 C CA . PRO A 1 69 ? -1.360 -3.937 -32.295 1.00 59.50 69 PRO A CA 1
ATOM 527 C C . PRO A 1 69 ? -0.499 -2.842 -32.938 1.00 59.50 69 PRO A C 1
ATOM 529 O O . PRO A 1 69 ? -0.100 -1.900 -32.251 1.00 59.50 69 PRO A O 1
ATOM 532 N N . ALA A 1 70 ? -0.172 -2.994 -34.227 1.00 52.69 70 ALA A N 1
ATOM 533 C CA . ALA A 1 70 ? 0.644 -2.014 -34.935 1.00 52.69 70 ALA A CA 1
ATOM 534 C C . ALA A 1 70 ? 0.049 -0.617 -34.693 1.00 52.69 70 ALA A C 1
ATOM 536 O O . ALA A 1 70 ? -1.163 -0.445 -34.893 1.00 52.69 70 ALA A O 1
ATOM 537 N N . PRO A 1 71 ? 0.841 0.354 -34.209 1.00 52.03 71 PRO A N 1
ATOM 538 C CA . PRO A 1 71 ? 0.315 1.678 -33.947 1.00 52.03 71 PRO A CA 1
ATOM 539 C C . PRO A 1 71 ? -0.291 2.220 -35.244 1.00 52.03 71 PRO A C 1
ATOM 541 O O . PRO A 1 71 ? 0.224 1.990 -36.338 1.00 52.03 71 PRO A O 1
ATOM 544 N N . MET A 1 72 ? -1.406 2.945 -35.143 1.00 45.88 72 MET A N 1
ATOM 545 C CA . MET A 1 72 ? -2.112 3.504 -36.306 1.00 45.88 72 MET A CA 1
ATOM 546 C C . MET A 1 72 ? -1.203 4.413 -37.164 1.00 45.88 72 MET A C 1
ATOM 548 O O . MET A 1 72 ? -1.481 4.648 -38.340 1.00 45.88 72 MET A O 1
ATOM 552 N N . SER A 1 73 ? -0.079 4.869 -36.600 1.00 45.97 73 SER A N 1
ATOM 553 C CA . SER A 1 73 ? 1.005 5.549 -37.305 1.00 45.97 73 SER A CA 1
ATOM 554 C C . SER A 1 73 ? 1.691 4.683 -38.363 1.00 45.97 73 SER A C 1
ATOM 556 O O . SER A 1 73 ? 2.032 5.230 -39.401 1.00 45.97 73 SER A O 1
ATOM 558 N N . ASP A 1 74 ? 1.836 3.364 -38.194 1.00 46.62 74 ASP A N 1
ATOM 559 C CA . ASP A 1 74 ? 2.417 2.477 -39.223 1.00 46.62 74 ASP A CA 1
ATOM 560 C C . ASP A 1 74 ? 1.496 2.343 -40.446 1.00 46.62 74 ASP A C 1
ATOM 562 O O . ASP A 1 74 ? 1.960 2.238 -41.583 1.00 46.62 74 ASP A O 1
ATOM 566 N N . LEU A 1 75 ? 0.180 2.449 -40.240 1.00 48.56 75 LEU A N 1
ATOM 567 C CA . LEU A 1 75 ? -0.820 2.533 -41.313 1.00 48.56 75 LEU A CA 1
ATOM 568 C C . LEU A 1 75 ? -0.729 3.850 -42.107 1.00 48.56 75 LEU A C 1
ATOM 570 O O . LEU A 1 75 ? -1.058 3.879 -43.295 1.00 48.56 75 LEU A O 1
ATOM 574 N N . LEU A 1 76 ? -0.262 4.929 -41.474 1.00 43.75 76 LEU A N 1
ATOM 575 C CA . LEU A 1 76 ? -0.049 6.238 -42.104 1.00 43.75 76 LEU A CA 1
ATOM 576 C C . LEU A 1 76 ? 1.360 6.373 -42.714 1.00 43.75 76 LEU A C 1
ATOM 578 O O . LEU A 1 76 ? 1.502 6.896 -43.818 1.00 43.75 76 LEU A O 1
ATOM 582 N N . MET A 1 77 ? 2.387 5.844 -42.048 1.00 45.88 77 MET A N 1
ATOM 583 C CA . MET A 1 77 ? 3.802 5.912 -42.436 1.00 45.88 77 MET A CA 1
ATOM 584 C C . MET A 1 77 ? 4.194 4.856 -43.473 1.00 45.88 77 MET A C 1
ATOM 586 O O . MET A 1 77 ? 5.119 5.083 -44.250 1.00 45.88 77 MET A O 1
ATOM 590 N N . GLY A 1 78 ? 3.448 3.752 -43.595 1.00 48.44 78 GLY A N 1
ATOM 591 C CA . GLY A 1 78 ? 3.589 2.812 -44.714 1.00 48.44 78 GLY A CA 1
ATOM 592 C C . GLY A 1 78 ? 3.361 3.460 -46.090 1.00 48.44 78 GLY A C 1
ATOM 593 O O . GLY A 1 78 ? 3.840 2.946 -47.097 1.00 48.44 78 GLY A O 1
ATOM 594 N N . LYS A 1 79 ? 2.699 4.628 -46.145 1.00 46.22 79 LYS A N 1
ATOM 595 C CA . LYS A 1 79 ? 2.575 5.455 -47.360 1.00 46.22 79 LYS A CA 1
ATOM 596 C C . LYS A 1 79 ? 3.728 6.446 -47.574 1.00 46.22 79 LYS A C 1
ATOM 598 O O . LYS A 1 79 ? 3.802 7.045 -48.641 1.00 46.22 79 LYS A O 1
ATOM 603 N N . LEU A 1 80 ? 4.628 6.607 -46.603 1.00 45.06 80 LEU A N 1
ATOM 604 C CA . LEU A 1 80 ? 5.772 7.528 -46.638 1.00 45.06 80 LEU A CA 1
ATOM 605 C C . LEU A 1 80 ? 7.119 6.798 -46.796 1.00 45.06 80 LEU A C 1
ATOM 607 O O . LEU A 1 80 ? 8.164 7.372 -46.499 1.00 45.06 80 LEU A O 1
ATOM 611 N N . GLN A 1 81 ? 7.129 5.560 -47.313 1.00 44.47 81 GLN A N 1
ATOM 612 C CA . GLN A 1 81 ? 8.341 4.767 -47.607 1.00 44.47 81 GLN A CA 1
ATOM 613 C C . GLN A 1 81 ? 9.215 5.330 -48.751 1.00 44.47 81 GLN A C 1
ATOM 615 O O . GLN A 1 81 ? 9.803 4.582 -49.530 1.00 44.47 81 GLN A O 1
ATOM 620 N N . ASN A 1 82 ? 9.325 6.653 -48.874 1.00 49.12 82 ASN A N 1
ATOM 621 C CA . ASN A 1 82 ? 10.355 7.276 -49.692 1.00 49.12 82 ASN A CA 1
ATOM 622 C C . ASN A 1 82 ? 10.619 8.731 -49.258 1.00 49.12 82 ASN A C 1
ATOM 624 O O . ASN A 1 82 ? 10.142 9.658 -49.916 1.00 49.12 82 ASN A O 1
ATOM 628 N N . PRO A 1 83 ? 11.387 8.997 -48.184 1.00 47.59 83 PRO A N 1
ATOM 629 C CA . PRO A 1 83 ? 11.777 10.354 -47.854 1.00 47.59 83 PRO A CA 1
ATOM 630 C C . PRO A 1 83 ? 13.035 10.705 -48.653 1.00 47.59 83 PRO A C 1
ATOM 632 O O . PRO A 1 83 ? 14.072 11.044 -48.097 1.00 47.59 83 PRO A O 1
ATOM 635 N N . ASN A 1 84 ? 12.943 10.699 -49.985 1.00 42.84 84 ASN A N 1
ATOM 636 C CA . ASN A 1 84 ? 13.758 11.627 -50.764 1.00 42.84 84 ASN A CA 1
ATOM 637 C C . ASN A 1 84 ? 13.131 13.018 -50.602 1.00 42.84 84 ASN A C 1
ATOM 639 O O . ASN A 1 84 ? 12.628 13.603 -51.561 1.00 42.84 84 ASN A O 1
ATOM 643 N N . LEU A 1 85 ? 13.123 13.535 -49.370 1.00 49.78 85 LEU A N 1
ATOM 644 C CA . LEU A 1 85 ? 12.829 14.934 -49.096 1.00 49.78 85 LEU A CA 1
ATOM 645 C C . LEU A 1 85 ? 14.051 15.725 -49.557 1.00 49.78 85 LEU A C 1
ATOM 647 O O . LEU A 1 85 ? 14.927 16.095 -48.781 1.00 49.78 85 LEU A O 1
ATOM 651 N N . LYS A 1 86 ? 14.140 15.912 -50.875 1.00 43.34 86 LYS A N 1
ATOM 652 C CA . LYS A 1 86 ? 15.022 16.910 -51.462 1.00 43.34 86 LYS A CA 1
ATOM 653 C C . LYS A 1 86 ? 14.507 18.259 -50.979 1.00 43.34 86 LYS A C 1
ATOM 655 O O . LYS A 1 86 ? 13.334 18.569 -51.191 1.00 43.34 86 LYS A O 1
ATOM 660 N N . GLY A 1 87 ? 15.373 19.037 -50.332 1.00 47.06 87 GLY A N 1
ATOM 661 C CA . GLY A 1 87 ? 15.112 20.457 -50.128 1.00 47.06 87 GLY A CA 1
ATOM 662 C C . GLY A 1 87 ? 14.721 21.106 -51.457 1.00 47.06 87 GLY A C 1
ATOM 663 O O . GLY A 1 87 ? 15.090 20.628 -52.535 1.00 47.06 87 GLY A O 1
ATOM 664 N N . SER A 1 88 ? 13.945 22.183 -51.394 1.00 46.16 88 SER A N 1
ATOM 665 C CA . SER A 1 88 ? 13.515 22.944 -52.573 1.00 46.16 88 SER A CA 1
ATOM 666 C C . SER A 1 88 ? 14.682 23.437 -53.439 1.00 46.16 88 SER A C 1
ATOM 668 O O . SER A 1 88 ? 14.475 23.748 -54.612 1.00 46.16 88 SER A O 1
ATOM 670 N N . SER A 1 89 ? 15.904 23.476 -52.898 1.00 47.94 89 SER A N 1
ATOM 671 C CA . SER A 1 89 ? 17.129 23.808 -53.616 1.00 47.94 89 SER A CA 1
ATOM 672 C C . SER A 1 89 ? 18.208 22.724 -53.447 1.00 47.94 89 SER A C 1
ATOM 674 O O . SER A 1 89 ? 18.404 22.209 -52.347 1.00 47.94 89 SER A O 1
ATOM 676 N N . PRO A 1 90 ? 19.008 22.424 -54.492 1.00 52.50 90 PRO A N 1
ATOM 677 C CA . PRO A 1 90 ? 20.194 21.564 -54.390 1.00 52.50 90 PRO A CA 1
ATOM 678 C C . PRO A 1 90 ? 21.316 22.130 -53.493 1.00 52.50 90 PRO A C 1
ATOM 680 O O . PRO A 1 90 ? 22.379 21.520 -53.404 1.00 52.50 90 PRO A O 1
ATOM 683 N N . LYS A 1 91 ? 21.103 23.293 -52.859 1.00 52.75 91 LYS A N 1
ATOM 684 C CA . LYS A 1 91 ? 22.028 23.944 -51.920 1.00 52.75 91 LYS A CA 1
ATOM 685 C C . LYS A 1 91 ? 21.514 24.014 -50.474 1.00 52.75 91 LYS A C 1
ATOM 687 O O . LYS A 1 91 ? 22.240 24.536 -49.634 1.00 52.75 91 LYS A O 1
ATOM 692 N N . ASP A 1 92 ? 20.308 23.525 -50.182 1.00 45.88 92 ASP A N 1
ATOM 693 C CA . ASP A 1 92 ? 19.771 23.564 -48.816 1.00 45.88 92 ASP A CA 1
ATOM 694 C C . ASP A 1 92 ? 20.403 22.440 -47.969 1.00 45.88 92 ASP A C 1
ATOM 696 O O . ASP A 1 92 ? 20.523 21.309 -48.459 1.00 45.88 92 ASP A O 1
ATOM 700 N N . PRO A 1 93 ? 20.832 22.712 -46.720 1.00 43.59 93 PRO A N 1
ATOM 701 C CA . PRO A 1 93 ? 21.450 21.703 -45.870 1.00 43.59 93 PRO A CA 1
ATOM 702 C C . PRO A 1 93 ? 20.470 20.566 -45.559 1.00 43.59 93 PRO A C 1
ATOM 704 O O . PRO A 1 93 ? 19.262 20.762 -45.407 1.00 43.59 93 PRO A O 1
ATOM 707 N N . LEU A 1 94 ? 21.018 19.352 -45.481 1.00 47.34 94 LEU A N 1
ATOM 708 C CA . LEU A 1 94 ? 20.294 18.140 -45.111 1.00 47.34 94 LEU A CA 1
ATOM 709 C C . LEU A 1 94 ? 19.613 18.344 -43.752 1.00 47.34 94 LEU A C 1
ATOM 711 O O . LEU A 1 94 ? 20.271 18.639 -42.758 1.00 47.34 94 LEU A O 1
ATOM 715 N N . MET A 1 95 ? 18.294 18.167 -43.713 1.00 45.34 95 MET A N 1
ATOM 716 C CA . MET A 1 95 ? 17.527 18.150 -42.471 1.00 45.34 95 MET A CA 1
ATOM 717 C C . MET A 1 95 ? 18.003 16.966 -41.621 1.00 45.34 95 MET A C 1
ATOM 719 O O . MET A 1 95 ? 17.899 15.814 -42.051 1.00 45.34 95 MET A O 1
ATOM 723 N N . LEU A 1 96 ? 18.543 17.239 -40.432 1.00 43.25 96 LEU A N 1
ATOM 724 C CA . LEU A 1 96 ? 18.956 16.188 -39.509 1.00 43.25 96 LEU A CA 1
ATOM 725 C C . LEU A 1 96 ? 17.723 15.726 -38.739 1.00 43.25 96 LEU A C 1
ATOM 727 O O . LEU A 1 96 ? 17.169 16.459 -37.921 1.00 43.25 96 LEU A O 1
ATOM 731 N N . ILE A 1 97 ? 17.297 14.498 -39.009 1.00 47.50 97 ILE A N 1
ATOM 732 C CA . ILE A 1 97 ? 16.239 13.839 -38.251 1.00 47.50 97 ILE A CA 1
ATOM 733 C C . ILE A 1 97 ? 16.923 13.034 -37.153 1.00 47.50 97 ILE A C 1
ATOM 735 O O . ILE A 1 97 ? 17.665 12.099 -37.455 1.00 47.50 97 ILE A O 1
ATOM 739 N N . THR A 1 98 ? 16.691 13.384 -35.889 1.00 45.09 98 THR A N 1
ATOM 740 C CA . THR A 1 98 ? 17.057 12.505 -34.777 1.00 45.09 98 THR A CA 1
ATOM 741 C C . THR A 1 98 ? 15.830 11.743 -34.313 1.00 45.09 98 THR A C 1
ATOM 743 O O . THR A 1 98 ? 14.765 12.307 -34.062 1.00 45.09 98 THR A O 1
ATOM 746 N N . GLU A 1 99 ? 15.983 10.431 -34.218 1.00 56.25 99 GLU A N 1
ATOM 747 C CA . GLU A 1 99 ? 14.987 9.541 -33.647 1.00 56.25 99 GLU A CA 1
ATOM 748 C C . GLU A 1 99 ? 15.349 9.291 -32.181 1.00 56.25 99 GLU A C 1
ATOM 750 O O . GLU A 1 99 ? 16.468 8.885 -31.865 1.00 56.25 99 GLU A O 1
ATOM 755 N N . SER A 1 100 ? 14.408 9.556 -31.282 1.00 49.88 100 SER A N 1
ATOM 756 C CA . SER A 1 100 ? 14.503 9.192 -29.873 1.00 49.88 100 SER A CA 1
ATOM 757 C C . SER A 1 100 ? 13.407 8.188 -29.565 1.00 49.88 100 SER A C 1
ATOM 759 O O . SER A 1 100 ? 12.224 8.522 -29.582 1.00 49.88 100 SER A O 1
ATOM 761 N N . CYS A 1 101 ? 13.792 6.944 -29.304 1.00 53.72 101 CYS A N 1
ATOM 762 C CA . CYS A 1 101 ? 12.857 5.879 -28.972 1.00 53.72 101 CYS A CA 1
ATOM 763 C C . CYS A 1 101 ? 12.860 5.604 -27.470 1.00 53.72 101 CYS A C 1
ATOM 765 O O . CYS A 1 101 ? 13.907 5.387 -26.861 1.00 53.72 101 CYS A O 1
ATOM 767 N N . GLY A 1 102 ? 11.668 5.576 -26.880 1.00 47.78 102 GLY A N 1
ATOM 768 C CA . GLY A 1 102 ? 11.426 5.108 -25.523 1.00 47.78 102 GLY A CA 1
ATOM 769 C C . GLY A 1 102 ? 10.530 3.876 -25.536 1.00 47.78 102 GLY A C 1
ATOM 770 O O . GLY A 1 102 ? 9.593 3.786 -26.327 1.00 47.78 102 GLY A O 1
ATOM 771 N N . TRP A 1 103 ? 10.797 2.923 -24.649 1.00 53.44 103 TRP A N 1
ATOM 772 C CA . TRP A 1 103 ? 9.866 1.827 -24.398 1.00 53.44 103 TRP A CA 1
ATOM 773 C C . TRP A 1 103 ? 8.776 2.283 -23.434 1.00 53.44 103 TRP A C 1
ATOM 775 O O . TRP A 1 103 ? 9.060 2.750 -22.331 1.00 53.44 103 TRP A O 1
ATOM 785 N N . SER A 1 104 ? 7.531 2.104 -23.850 1.00 52.34 104 SER A N 1
ATOM 786 C CA . SER A 1 104 ? 6.336 2.301 -23.042 1.00 52.34 104 SER A CA 1
ATOM 787 C C . SER A 1 104 ? 5.675 0.949 -22.793 1.00 52.34 104 SER A C 1
ATOM 789 O O . SER A 1 104 ? 5.746 0.037 -23.622 1.00 52.34 104 SER A O 1
ATOM 791 N N . GLN A 1 105 ? 5.071 0.796 -21.616 1.00 49.44 105 GLN A N 1
ATOM 792 C CA . GLN A 1 105 ? 4.400 -0.438 -21.225 1.00 49.44 105 GLN A CA 1
ATOM 793 C C . GLN A 1 105 ? 2.997 -0.134 -20.711 1.00 49.44 105 GLN A C 1
ATOM 795 O O . GLN A 1 105 ? 2.819 0.709 -19.836 1.00 49.44 105 GLN A O 1
ATOM 800 N N . GLU A 1 106 ? 2.026 -0.865 -21.236 1.00 51.94 106 GLU A N 1
ATOM 801 C CA . GLU A 1 106 ? 0.652 -0.936 -20.751 1.00 51.94 106 GLU A CA 1
ATOM 802 C C . GLU A 1 106 ? 0.385 -2.369 -20.289 1.00 51.94 106 GLU A C 1
ATOM 804 O O . GLU A 1 106 ? 0.976 -3.315 -20.810 1.00 51.94 106 GLU A O 1
ATOM 809 N N . TRP A 1 107 ? -0.498 -2.570 -19.317 1.00 49.19 107 TRP A N 1
ATOM 810 C CA . TRP A 1 107 ? -0.946 -3.916 -18.969 1.00 49.19 107 TRP A CA 1
ATOM 811 C C . TRP A 1 107 ? -2.381 -3.924 -18.473 1.00 49.19 107 TRP A C 1
ATOM 813 O O . TRP A 1 107 ? -2.919 -2.906 -18.043 1.00 49.19 107 TRP A O 1
ATOM 823 N N . TYR A 1 108 ? -2.985 -5.104 -18.536 1.00 46.44 108 TYR A N 1
ATOM 824 C CA . TYR A 1 108 ? -4.288 -5.391 -17.959 1.00 46.44 108 TYR A CA 1
ATOM 825 C C . TYR A 1 108 ? -4.345 -6.849 -17.490 1.00 46.44 108 TYR A C 1
ATOM 827 O O . TYR A 1 108 ? -3.559 -7.690 -17.933 1.00 46.44 108 TYR A O 1
ATOM 835 N N . ILE A 1 109 ? -5.266 -7.142 -16.571 1.00 40.69 109 ILE A N 1
ATOM 836 C CA . ILE A 1 109 ? -5.674 -8.517 -16.271 1.00 40.69 109 ILE A CA 1
ATOM 837 C C . ILE A 1 109 ? -6.800 -8.858 -17.242 1.00 40.69 109 ILE A C 1
ATOM 839 O O . ILE A 1 109 ? -7.808 -8.149 -17.284 1.00 40.69 109 ILE A O 1
ATOM 843 N N . ASP A 1 110 ? -6.603 -9.876 -18.071 1.00 50.72 110 ASP A N 1
ATOM 844 C CA . ASP A 1 110 ? -7.616 -10.300 -19.033 1.00 50.72 110 ASP A CA 1
ATOM 845 C C . ASP A 1 110 ? -8.815 -10.987 -18.350 1.00 50.72 110 ASP A C 1
ATOM 847 O O . ASP A 1 110 ? -8.850 -11.196 -17.134 1.00 50.72 110 ASP A O 1
ATOM 851 N N . GLY A 1 111 ? -9.834 -11.334 -19.141 1.00 31.67 111 GLY A N 1
ATOM 852 C CA . GLY A 1 111 ? -11.040 -12.003 -18.641 1.00 31.67 111 GLY A CA 1
ATOM 853 C C . GLY A 1 111 ? -10.801 -13.399 -18.047 1.00 31.67 111 GLY A C 1
ATOM 854 O O . GLY A 1 111 ? -11.714 -13.950 -17.437 1.00 31.67 111 GLY A O 1
ATOM 855 N N . GLU A 1 112 ? -9.600 -13.960 -18.202 1.00 47.72 112 GLU A N 1
ATOM 856 C CA . GLU A 1 112 ? -9.185 -15.269 -17.688 1.00 47.72 112 GLU A CA 1
ATOM 857 C C . GLU A 1 112 ? -8.286 -15.140 -16.442 1.00 47.72 112 GLU A C 1
ATOM 859 O O . GLU A 1 112 ? -7.869 -16.145 -15.865 1.00 47.72 112 GLU A O 1
ATOM 864 N N . GLY A 1 113 ? -8.016 -13.911 -15.982 1.00 37.81 113 GLY A N 1
ATOM 865 C CA . GLY A 1 113 ? -7.155 -13.639 -14.831 1.00 37.81 113 GLY A CA 1
ATOM 866 C C . GLY A 1 113 ? -5.660 -13.604 -15.166 1.00 37.81 113 GLY A C 1
ATOM 867 O O . GLY A 1 113 ? -4.834 -13.538 -14.254 1.00 37.81 113 GLY A O 1
ATOM 868 N N . GLY A 1 114 ? -5.296 -13.643 -16.450 1.00 39.81 114 GLY A N 1
ATOM 869 C CA . GLY A 1 114 ? -3.918 -13.561 -16.919 1.00 39.81 114 GLY A CA 1
ATOM 870 C C . GLY A 1 114 ? -3.404 -12.122 -16.944 1.00 39.81 114 GLY A C 1
ATOM 871 O O . GLY A 1 114 ? -4.049 -11.227 -17.490 1.00 39.81 114 GLY A O 1
ATOM 872 N N . LEU A 1 115 ? -2.215 -11.884 -16.380 1.00 43.16 115 LEU A N 1
ATOM 873 C CA . LEU A 1 115 ? -1.507 -10.610 -16.533 1.00 43.16 115 LEU A CA 1
ATOM 874 C C . LEU A 1 115 ? -0.970 -10.487 -17.964 1.00 43.16 115 LEU A C 1
ATOM 876 O O . LEU A 1 115 ? -0.034 -11.193 -18.345 1.00 43.16 115 LEU A O 1
ATOM 880 N N . THR A 1 116 ? -1.530 -9.558 -18.736 1.00 44.06 116 THR A N 1
ATOM 881 C CA . THR A 1 116 ? -1.088 -9.243 -20.098 1.00 44.06 116 THR A CA 1
ATOM 882 C C . THR A 1 116 ? -0.334 -7.922 -20.105 1.00 44.06 116 THR A C 1
ATOM 884 O O . THR A 1 116 ? -0.916 -6.890 -19.786 1.00 44.06 116 THR A O 1
ATOM 887 N N . ILE A 1 117 ? 0.945 -7.935 -20.503 1.00 46.59 117 ILE A N 1
ATOM 888 C CA . ILE A 1 117 ? 1.765 -6.723 -20.650 1.00 46.59 117 ILE A CA 1
ATOM 889 C C . ILE A 1 117 ? 2.016 -6.433 -22.133 1.00 46.59 117 ILE A C 1
ATOM 891 O O . ILE A 1 117 ? 2.706 -7.179 -22.833 1.00 46.59 117 ILE A O 1
ATOM 895 N N . HIS A 1 118 ? 1.501 -5.300 -22.594 1.00 46.19 118 HIS A N 1
ATOM 896 C CA . HIS A 1 118 ? 1.823 -4.697 -23.876 1.00 46.19 118 HIS A CA 1
ATOM 897 C C . HIS A 1 118 ? 3.050 -3.812 -23.723 1.00 46.19 118 HIS A C 1
ATOM 899 O O . HIS A 1 118 ? 3.059 -2.860 -22.953 1.00 46.19 118 HIS A O 1
ATOM 905 N N . SER A 1 119 ? 4.107 -4.120 -24.465 1.00 47.81 119 SER A N 1
ATOM 906 C CA . SER A 1 119 ? 5.244 -3.212 -24.608 1.00 47.81 119 SER A CA 1
ATOM 907 C C . SER A 1 119 ? 5.235 -2.657 -26.019 1.00 47.81 119 SER A C 1
ATOM 909 O O . SER A 1 119 ? 5.177 -3.422 -26.982 1.00 47.81 119 SER A O 1
ATOM 911 N N . TYR A 1 120 ? 5.297 -1.339 -26.142 1.00 53.59 120 TYR A N 1
ATOM 912 C CA . TYR A 1 120 ? 5.445 -0.667 -27.422 1.00 53.59 120 TYR A CA 1
ATOM 913 C C . TYR A 1 120 ? 6.604 0.319 -27.346 1.00 53.59 120 TYR A C 1
ATOM 915 O O . TYR A 1 120 ? 6.860 0.941 -26.318 1.00 53.59 120 TYR A O 1
ATOM 923 N N . MET A 1 121 ? 7.340 0.430 -28.444 1.00 55.69 121 MET A N 1
ATOM 924 C CA . MET A 1 121 ? 8.389 1.425 -28.586 1.00 55.69 121 MET A CA 1
ATOM 925 C C . MET A 1 121 ? 7.748 2.672 -29.187 1.00 55.69 121 MET A C 1
ATOM 927 O O . MET A 1 121 ? 7.233 2.630 -30.303 1.00 55.69 121 MET A O 1
ATOM 931 N N . SER A 1 122 ? 7.730 3.761 -28.428 1.00 58.72 122 SER A N 1
ATOM 932 C CA . SER A 1 122 ? 7.309 5.065 -28.919 1.00 58.72 122 SER A CA 1
ATOM 933 C C . SER A 1 122 ? 8.549 5.830 -29.344 1.00 58.72 122 SER A C 1
ATOM 935 O O . SER A 1 122 ? 9.376 6.194 -28.507 1.00 58.72 122 SER A O 1
ATOM 937 N N . CYS A 1 123 ? 8.676 6.080 -30.640 1.00 60.03 123 CYS A N 1
ATOM 938 C CA . CYS A 1 123 ? 9.734 6.919 -31.180 1.00 60.03 123 CYS A CA 1
ATOM 939 C C . CYS A 1 123 ? 9.190 8.320 -31.446 1.00 60.03 123 CYS A C 1
ATOM 941 O O . CYS A 1 123 ? 8.139 8.486 -32.067 1.00 60.03 123 CYS A O 1
ATOM 943 N N . SER A 1 124 ? 9.895 9.331 -30.954 1.00 56.16 124 SER A N 1
ATOM 944 C CA . SER A 1 124 ? 9.708 10.716 -31.362 1.00 56.16 124 SER A CA 1
ATOM 945 C C . SER A 1 124 ? 10.811 11.098 -32.342 1.00 56.16 124 SER A C 1
ATOM 947 O O . SER A 1 124 ? 11.979 10.749 -32.165 1.00 56.16 124 SER A O 1
ATOM 949 N N . TYR A 1 125 ? 10.427 11.807 -33.398 1.00 54.75 125 TYR A N 1
ATOM 950 C CA . TYR A 1 125 ? 11.350 12.322 -34.401 1.00 54.75 125 TYR A CA 1
ATOM 951 C C . TYR A 1 125 ? 11.483 13.823 -34.192 1.00 54.75 125 TYR A C 1
ATOM 953 O O . TYR A 1 125 ? 10.488 14.547 -34.254 1.00 54.75 125 TYR A O 1
ATOM 961 N N . ASN A 1 126 ? 12.702 14.286 -33.937 1.00 51.88 126 ASN A N 1
ATOM 962 C CA . ASN A 1 126 ? 13.011 15.706 -33.910 1.00 51.88 126 ASN A CA 1
ATOM 963 C C . ASN A 1 126 ? 13.687 16.082 -35.222 1.00 51.88 126 ASN A C 1
ATOM 965 O O . ASN A 1 126 ? 14.622 15.420 -35.674 1.00 51.88 126 ASN A O 1
ATOM 969 N N . PHE A 1 127 ? 13.195 17.153 -35.831 1.00 53.91 127 PHE A N 1
ATOM 970 C CA . PHE A 1 127 ? 13.735 17.693 -37.067 1.00 53.91 127 PHE A CA 1
ATOM 971 C C . PHE A 1 127 ? 14.589 18.904 -36.708 1.00 53.91 127 PHE A C 1
ATOM 973 O O . PHE A 1 127 ? 14.061 19.936 -36.297 1.00 53.91 127 PHE A O 1
ATOM 980 N N . TYR A 1 128 ? 15.904 18.780 -36.855 1.00 44.84 128 TYR A N 1
ATOM 981 C CA . TYR A 1 128 ? 16.805 19.919 -36.788 1.00 44.84 128 TYR A CA 1
ATOM 982 C C . TYR A 1 128 ? 17.000 20.445 -38.203 1.00 44.84 128 TYR A C 1
ATOM 984 O O . TYR A 1 128 ? 17.612 19.802 -39.060 1.00 44.84 128 TYR A O 1
ATOM 992 N N . GLN A 1 129 ? 16.441 21.623 -38.453 1.00 44.06 129 GLN A N 1
ATOM 993 C CA . GLN A 1 129 ? 16.802 22.409 -39.616 1.00 44.06 129 GLN A CA 1
ATOM 994 C C . GLN A 1 129 ? 18.070 23.173 -39.236 1.00 44.06 129 GLN A C 1
ATOM 996 O O . GLN A 1 129 ? 18.037 24.026 -38.350 1.00 44.06 129 GLN A O 1
ATOM 1001 N N . ASP A 1 130 ? 19.198 22.815 -39.847 1.00 40.94 130 ASP A N 1
ATOM 1002 C CA . ASP A 1 130 ? 20.482 23.475 -39.613 1.00 40.94 130 ASP A CA 1
ATOM 1003 C C . ASP A 1 130 ? 20.487 24.864 -40.270 1.00 40.94 130 ASP A C 1
ATOM 1005 O O . ASP A 1 130 ? 21.071 25.074 -41.325 1.00 40.94 130 ASP A O 1
ATOM 1009 N N . MET A 1 131 ? 19.723 25.791 -39.689 1.00 41.47 131 MET A N 1
ATOM 1010 C CA . MET A 1 131 ? 19.801 27.238 -39.898 1.00 41.47 131 MET A CA 1
ATOM 1011 C C . MET A 1 131 ? 19.325 27.946 -38.626 1.00 41.47 131 MET A C 1
ATOM 1013 O O . MET A 1 131 ? 18.387 28.738 -38.639 1.00 41.47 131 MET A O 1
ATOM 1017 N N . MET A 1 132 ? 19.983 27.667 -37.500 1.00 40.59 132 MET A N 1
ATOM 1018 C CA . MET A 1 132 ? 19.919 28.556 -36.341 1.00 40.59 132 MET A CA 1
ATOM 1019 C C . MET A 1 132 ? 21.149 29.464 -36.341 1.00 40.59 132 MET A C 1
ATOM 1021 O O . MET A 1 132 ? 21.984 29.415 -35.444 1.00 40.59 132 MET A O 1
ATOM 1025 N N . TRP A 1 133 ? 21.250 30.304 -37.375 1.00 39.81 133 TRP A N 1
ATOM 1026 C CA . TRP A 1 133 ? 22.057 31.516 -37.304 1.00 39.81 133 TRP A CA 1
ATOM 1027 C C . TRP A 1 133 ? 21.323 32.680 -37.979 1.00 39.81 133 TRP A C 1
ATOM 1029 O O . TRP A 1 133 ? 21.120 32.686 -39.186 1.00 39.81 133 TRP A O 1
ATOM 1039 N N . SER A 1 134 ? 20.936 33.646 -37.140 1.00 42.66 134 SER A N 1
ATOM 1040 C CA . SER A 1 134 ? 20.417 34.983 -37.450 1.00 42.66 134 SER A CA 1
ATOM 1041 C C . SER A 1 134 ? 19.090 35.091 -38.219 1.00 42.66 134 SER A C 1
ATOM 1043 O O . SER A 1 134 ? 19.051 35.126 -39.443 1.00 42.66 134 SER A O 1
ATOM 1045 N N . ILE A 1 135 ? 17.994 35.269 -37.471 1.00 40.38 135 ILE A N 1
ATOM 1046 C CA . ILE A 1 135 ? 16.807 36.017 -37.937 1.00 40.38 135 ILE A CA 1
ATOM 1047 C C . ILE A 1 135 ? 16.448 37.174 -36.976 1.00 40.38 135 ILE A C 1
ATOM 1049 O O . ILE A 1 135 ? 15.444 37.854 -37.161 1.00 40.38 135 ILE A O 1
ATOM 1053 N N . SER A 1 136 ? 17.288 37.484 -35.979 1.00 43.66 136 SER A N 1
ATOM 1054 C CA . SER A 1 136 ? 17.050 38.651 -35.114 1.00 43.66 136 SER A CA 1
ATOM 1055 C C . SER A 1 136 ? 17.380 40.003 -35.762 1.00 43.66 136 SER A C 1
ATOM 1057 O O . SER A 1 136 ? 17.005 41.017 -35.184 1.00 43.66 136 SER A O 1
ATOM 1059 N N . ASP A 1 137 ? 18.011 40.053 -36.943 1.00 44.47 137 ASP A N 1
ATOM 1060 C CA . ASP A 1 137 ? 18.695 41.286 -37.371 1.00 44.47 137 ASP A CA 1
ATOM 1061 C C . ASP A 1 137 ? 18.159 41.975 -38.642 1.00 44.47 137 ASP A C 1
ATOM 1063 O O . ASP A 1 137 ? 18.734 42.985 -39.026 1.00 44.47 137 ASP A O 1
ATOM 1067 N N . ASP A 1 138 ? 17.061 41.539 -39.281 1.00 45.34 138 ASP A N 1
ATOM 1068 C CA . ASP A 1 138 ? 16.653 42.156 -40.568 1.00 45.34 138 ASP A CA 1
ATOM 1069 C C . ASP A 1 138 ? 15.148 42.418 -40.782 1.00 45.34 138 ASP A C 1
ATOM 1071 O O . ASP A 1 138 ? 14.649 42.439 -41.908 1.00 45.34 138 ASP A O 1
ATOM 1075 N N . PHE A 1 139 ? 14.408 42.740 -39.716 1.00 41.28 139 PHE A N 1
ATOM 1076 C CA . PHE A 1 139 ? 13.203 43.569 -39.865 1.00 41.28 139 PHE A CA 1
ATOM 1077 C C . PHE A 1 139 ? 13.441 44.956 -39.275 1.00 41.28 139 PHE A C 1
ATOM 1079 O O . PHE A 1 139 ? 13.163 45.239 -38.112 1.00 41.28 139 PHE A O 1
ATOM 1086 N N . GLY A 1 140 ? 13.964 45.833 -40.134 1.00 44.78 140 GLY A N 1
ATOM 1087 C CA . GLY A 1 140 ? 14.049 47.264 -39.897 1.00 44.78 140 GLY A CA 1
ATOM 1088 C C . GLY A 1 140 ? 12.683 47.861 -39.551 1.00 44.78 140 GLY A C 1
ATOM 1089 O O . GLY A 1 140 ? 11.751 47.858 -40.353 1.00 44.78 140 GLY A O 1
ATOM 1090 N N . GLY A 1 141 ? 12.599 48.415 -38.348 1.00 37.41 141 GLY A N 1
ATOM 1091 C CA . GLY A 1 141 ? 11.487 49.208 -37.842 1.00 37.41 141 GLY A CA 1
ATOM 1092 C C . GLY A 1 141 ? 12.008 50.026 -36.672 1.00 37.41 141 GLY A C 1
ATOM 1093 O O . GLY A 1 141 ? 12.276 49.484 -35.608 1.00 37.41 141 GLY A O 1
ATOM 1094 N N . GLY A 1 142 ? 12.279 51.304 -36.919 1.00 43.22 142 GLY A N 1
ATOM 1095 C CA . GLY A 1 142 ? 13.089 52.142 -36.048 1.00 43.22 142 GLY A CA 1
ATOM 1096 C C . GLY A 1 142 ? 12.470 52.479 -34.692 1.00 43.22 142 GLY A C 1
ATOM 1097 O O . GLY A 1 142 ? 11.256 52.509 -34.520 1.00 43.22 142 GLY A O 1
ATOM 1098 N N . GLY A 1 143 ? 13.355 52.884 -33.783 1.00 41.16 143 GLY A N 1
ATOM 1099 C CA . GLY A 1 143 ? 13.036 53.843 -32.733 1.00 41.16 143 GLY A CA 1
ATOM 1100 C C . GLY A 1 143 ? 13.235 53.323 -31.316 1.00 41.16 143 GLY A C 1
ATOM 1101 O O . GLY A 1 143 ? 12.546 52.417 -30.871 1.00 41.16 143 GLY A O 1
ATOM 1102 N N . GLY A 1 144 ? 14.104 54.015 -30.579 1.00 39.72 144 GLY A N 1
ATOM 1103 C CA . GLY A 1 144 ? 14.032 54.075 -29.120 1.00 39.72 144 GLY A CA 1
ATOM 1104 C C . GLY A 1 144 ? 15.197 53.402 -28.413 1.00 39.72 144 GLY A C 1
ATOM 1105 O O . GLY A 1 144 ? 15.227 52.190 -28.257 1.00 39.72 144 GLY A O 1
ATOM 1106 N N . GLY A 1 145 ? 16.145 54.227 -27.972 1.00 48.09 145 GLY A N 1
ATOM 1107 C CA . GLY A 1 145 ? 17.299 53.809 -27.192 1.00 48.09 145 GLY A CA 1
ATOM 1108 C C . GLY A 1 145 ? 16.929 53.167 -25.856 1.00 48.09 145 GLY A C 1
ATOM 1109 O O . GLY A 1 145 ? 16.017 53.606 -25.157 1.00 48.09 145 GLY A O 1
ATOM 1110 N N . GLY A 1 146 ? 17.713 52.158 -25.499 1.00 38.44 146 GLY A N 1
ATOM 1111 C CA . GLY A 1 146 ? 17.800 51.585 -24.167 1.00 38.44 146 GLY A CA 1
ATOM 1112 C C . GLY A 1 146 ? 19.150 50.895 -24.055 1.00 38.44 146 GLY A C 1
ATOM 1113 O O . GLY A 1 146 ? 19.338 49.813 -24.603 1.00 38.44 146 GLY A O 1
ATOM 1114 N N . GLU A 1 147 ? 20.107 51.560 -23.411 1.00 42.44 147 GLU A N 1
ATOM 1115 C CA . GLU A 1 147 ? 21.399 50.986 -23.046 1.00 42.44 147 GLU A CA 1
ATOM 1116 C C . GLU A 1 147 ? 21.176 49.791 -22.109 1.00 42.44 147 GLU A C 1
ATOM 1118 O O . GLU A 1 147 ? 20.906 49.962 -20.922 1.00 42.44 147 GLU A O 1
ATOM 1123 N N . TYR A 1 148 ? 21.308 48.574 -22.633 1.00 34.47 148 TYR A N 1
ATOM 1124 C CA . TYR A 1 148 ? 21.541 47.388 -21.818 1.00 34.47 148 TYR A CA 1
ATOM 1125 C C . TYR A 1 148 ? 22.984 46.939 -22.029 1.00 34.47 148 TYR A C 1
ATOM 1127 O O . TYR A 1 148 ? 23.335 46.298 -23.019 1.00 34.47 148 TYR A O 1
ATOM 1135 N N . TYR A 1 149 ? 23.829 47.320 -21.072 1.00 34.66 149 TYR A N 1
ATOM 1136 C CA . TYR A 1 149 ? 25.157 46.760 -20.866 1.00 34.66 149 TYR A CA 1
ATOM 1137 C C . TYR A 1 149 ? 25.013 45.263 -20.547 1.00 34.66 149 TYR A C 1
ATOM 1139 O O . TYR A 1 149 ? 24.690 44.888 -19.422 1.00 34.66 149 TYR A O 1
ATOM 1147 N N . TYR A 1 150 ? 25.265 44.394 -21.526 1.00 33.22 150 TYR A N 1
ATOM 1148 C CA . TYR A 1 150 ? 25.636 43.008 -21.245 1.00 33.22 150 TYR A CA 1
ATOM 1149 C C . TYR A 1 150 ? 27.149 42.962 -21.060 1.00 33.22 150 TYR A C 1
ATOM 1151 O O . TYR A 1 150 ? 27.922 42.778 -22.000 1.00 33.22 150 TYR A O 1
ATOM 1159 N N . GLU A 1 151 ? 27.570 43.188 -19.820 1.00 33.84 151 GLU A N 1
ATOM 1160 C CA . GLU A 1 151 ? 28.925 42.923 -19.366 1.00 33.84 151 GLU A CA 1
ATOM 1161 C C . GLU A 1 151 ? 29.155 41.405 -19.402 1.00 33.84 151 GLU A C 1
ATOM 1163 O O . GLU A 1 151 ? 28.716 40.661 -18.526 1.00 33.84 151 GLU A O 1
ATOM 1168 N N . TYR A 1 152 ? 29.839 40.925 -20.444 1.00 37.75 152 TYR A N 1
ATOM 1169 C CA . TYR A 1 152 ? 30.453 39.598 -20.452 1.00 37.75 152 TYR A CA 1
ATOM 1170 C C . TYR A 1 152 ? 31.640 39.596 -19.477 1.00 37.75 152 TYR A C 1
ATOM 1172 O O . TYR A 1 152 ? 32.809 39.625 -19.863 1.00 37.75 152 TYR A O 1
ATOM 1180 N N . GLY A 1 153 ? 31.325 39.573 -18.183 1.00 33.31 153 GLY A N 1
ATOM 1181 C CA . GLY A 1 153 ? 32.273 39.316 -17.111 1.00 33.31 153 GLY A CA 1
ATOM 1182 C C . GLY A 1 153 ? 32.704 37.854 -17.149 1.00 33.31 153 GLY A C 1
ATOM 1183 O O . GLY A 1 153 ? 32.054 36.984 -16.572 1.00 33.31 153 GLY A O 1
ATOM 1184 N N . SER A 1 154 ? 33.817 37.582 -17.828 1.00 45.19 154 SER A N 1
ATOM 1185 C CA . SER A 1 154 ? 34.546 36.314 -17.733 1.00 45.19 154 SER A CA 1
ATOM 1186 C C . SER A 1 154 ? 35.196 36.206 -16.349 1.00 45.19 154 SER A C 1
ATOM 1188 O O . SER A 1 154 ? 36.376 36.498 -16.169 1.00 45.19 154 SER A O 1
ATOM 1190 N N . GLY A 1 155 ? 34.400 35.830 -15.347 1.00 35.72 155 GLY A N 1
ATOM 1191 C CA . GLY A 1 155 ? 34.863 35.514 -14.000 1.00 35.72 155 GLY A CA 1
ATOM 1192 C C . GLY A 1 155 ? 35.392 34.085 -13.934 1.00 35.72 155 GLY A C 1
ATOM 1193 O O . GLY A 1 155 ? 34.617 33.133 -13.863 1.00 35.72 155 GLY A O 1
ATOM 1194 N N . GLY A 1 156 ? 36.717 33.935 -13.953 1.00 45.03 156 GLY A N 1
ATOM 1195 C CA . GLY A 1 156 ? 37.398 32.673 -13.673 1.00 45.03 156 GLY A CA 1
ATOM 1196 C C . GLY A 1 156 ? 37.089 32.188 -12.257 1.00 45.03 156 GLY A C 1
ATOM 1197 O O . GLY A 1 156 ? 37.679 32.660 -11.288 1.00 45.03 156 GLY A O 1
ATOM 1198 N N . SER A 1 157 ? 36.165 31.235 -12.144 1.00 38.00 157 SER A N 1
ATOM 1199 C CA . SER A 1 157 ? 35.913 30.505 -10.905 1.00 38.00 157 SER A CA 1
ATOM 1200 C C . SER A 1 157 ? 36.910 29.357 -10.809 1.00 38.00 157 SER A C 1
ATOM 1202 O O . SER A 1 157 ? 36.910 28.437 -11.630 1.00 38.00 157 SER A O 1
ATOM 1204 N N . GLY A 1 158 ? 37.806 29.450 -9.827 1.00 40.12 158 GLY A N 1
ATOM 1205 C CA . GLY A 1 158 ? 38.744 28.394 -9.487 1.00 40.12 158 GLY A CA 1
ATOM 1206 C C . GLY A 1 158 ? 37.994 27.098 -9.203 1.00 40.12 158 GLY A C 1
ATOM 1207 O O . GLY A 1 158 ? 37.226 27.004 -8.247 1.00 40.12 158 GLY A O 1
ATOM 1208 N N . SER A 1 159 ? 38.247 26.099 -10.045 1.00 39.25 159 SER A N 1
ATOM 1209 C CA . SER A 1 159 ? 37.826 24.716 -9.862 1.00 39.25 159 SER A CA 1
ATOM 1210 C C . SER A 1 159 ? 38.453 24.160 -8.581 1.00 39.25 159 SER A C 1
ATOM 1212 O O . SER A 1 159 ? 39.503 23.520 -8.607 1.00 39.25 159 SER A O 1
ATOM 1214 N N . THR A 1 160 ? 37.801 24.394 -7.444 1.00 43.19 160 THR A N 1
ATOM 1215 C CA . THR A 1 160 ? 37.887 23.460 -6.322 1.00 43.19 160 THR A CA 1
ATOM 1216 C C . THR A 1 160 ? 37.333 22.134 -6.841 1.00 43.19 160 THR A C 1
ATOM 1218 O O . THR A 1 160 ? 36.301 22.115 -7.511 1.00 43.19 160 THR A O 1
ATOM 1221 N N . GLY A 1 161 ? 38.109 21.057 -6.689 1.00 47.25 161 GLY A N 1
ATOM 1222 C CA . GLY A 1 161 ? 37.811 19.744 -7.269 1.00 47.25 161 GLY A CA 1
ATOM 1223 C C . GLY A 1 161 ? 36.393 19.253 -6.953 1.00 47.25 161 GLY A C 1
ATOM 1224 O O . GLY A 1 161 ? 35.747 19.812 -6.068 1.00 47.25 161 GLY A O 1
ATOM 1225 N N . PRO A 1 162 ? 35.903 18.215 -7.657 1.00 42.09 162 PRO A N 1
ATOM 1226 C CA . PRO A 1 162 ? 34.537 17.730 -7.510 1.00 42.09 162 PRO A CA 1
ATOM 1227 C C . PRO A 1 162 ? 34.261 17.460 -6.033 1.00 42.09 162 PRO A C 1
ATOM 1229 O O . PRO A 1 162 ? 34.784 16.509 -5.451 1.00 42.09 162 PRO A O 1
ATOM 1232 N N . VAL A 1 163 ? 33.474 18.343 -5.417 1.00 43.06 163 VAL A N 1
ATOM 1233 C CA . VAL A 1 163 ? 32.941 18.115 -4.083 1.00 43.06 163 VAL A CA 1
ATOM 1234 C C . VAL A 1 163 ? 32.016 16.936 -4.281 1.00 43.06 163 VAL A C 1
ATOM 1236 O O . VAL A 1 163 ? 30.966 17.077 -4.900 1.00 43.06 163 VAL A O 1
ATOM 1239 N N . ASN A 1 164 ? 32.473 15.753 -3.878 1.00 41.38 164 ASN A N 1
ATOM 1240 C CA . ASN A 1 164 ? 31.662 14.553 -3.935 1.00 41.38 164 ASN A CA 1
ATOM 1241 C C . ASN A 1 164 ? 30.416 14.879 -3.099 1.00 41.38 164 ASN A C 1
ATOM 1243 O O . ASN A 1 164 ? 30.576 15.115 -1.895 1.00 41.38 164 ASN A O 1
ATOM 1247 N N . PRO A 1 165 ? 29.225 15.041 -3.708 1.00 50.81 165 PRO A N 1
ATOM 1248 C CA . PRO A 1 165 ? 28.049 15.437 -2.955 1.00 50.81 165 PRO A CA 1
ATOM 1249 C C . PRO A 1 165 ? 27.871 14.413 -1.842 1.00 50.81 165 PRO A C 1
ATOM 1251 O O . PRO A 1 165 ? 27.986 13.208 -2.085 1.00 50.81 165 PRO A O 1
ATOM 1254 N N . ALA A 1 166 ? 27.688 14.896 -0.611 1.00 45.19 166 ALA A N 1
ATOM 1255 C CA . ALA A 1 166 ? 27.453 14.015 0.520 1.00 45.19 166 ALA A CA 1
ATOM 1256 C C . ALA A 1 166 ? 26.327 13.050 0.136 1.00 45.19 166 ALA A C 1
ATOM 1258 O O . ALA A 1 166 ? 25.295 13.485 -0.383 1.00 45.19 166 ALA A O 1
ATOM 1259 N N . VAL A 1 167 ? 26.567 11.748 0.321 1.00 46.59 167 VAL A N 1
ATOM 1260 C CA . VAL A 1 167 ? 25.562 10.720 0.047 1.00 46.59 167 VAL A CA 1
ATOM 1261 C C . VAL A 1 167 ? 24.302 11.132 0.812 1.00 46.59 167 VAL A C 1
ATOM 1263 O O . VAL A 1 167 ? 24.407 11.330 2.026 1.00 46.59 167 VAL A O 1
ATOM 1266 N N . PRO A 1 168 ? 23.157 11.342 0.133 1.00 48.81 168 PRO A N 1
ATOM 1267 C CA . PRO A 1 168 ? 21.943 11.760 0.814 1.00 48.81 168 PRO A CA 1
ATOM 1268 C C . PRO A 1 168 ? 21.629 10.760 1.921 1.00 48.81 168 PRO A C 1
ATOM 1270 O O . PRO A 1 168 ? 21.844 9.556 1.746 1.00 48.81 168 PRO A O 1
ATOM 1273 N N . GLU A 1 169 ? 21.165 11.263 3.066 1.00 48.81 169 GLU A N 1
ATOM 1274 C CA . GLU A 1 169 ? 20.799 10.393 4.178 1.00 48.81 169 GLU A CA 1
ATOM 1275 C C . GLU A 1 169 ? 19.831 9.305 3.686 1.00 48.81 169 GLU A C 1
ATOM 1277 O O . GLU A 1 169 ? 18.974 9.589 2.837 1.00 48.81 169 GLU A O 1
ATOM 1282 N N . PRO A 1 170 ? 19.979 8.050 4.155 1.00 54.66 170 PRO A N 1
ATOM 1283 C CA . PRO A 1 170 ? 19.065 6.984 3.787 1.00 54.66 170 PRO A CA 1
ATOM 1284 C C . PRO A 1 170 ? 17.629 7.433 4.039 1.00 54.66 170 PRO A C 1
ATOM 1286 O O . PRO A 1 170 ? 17.326 7.951 5.112 1.00 54.66 170 PRO A O 1
ATOM 1289 N N . SER A 1 171 ? 16.742 7.212 3.067 1.00 58.84 171 SER A N 1
ATOM 1290 C CA . SER A 1 171 ? 15.324 7.475 3.278 1.00 58.84 171 SER A CA 1
ATOM 1291 C C . SER A 1 171 ? 14.829 6.630 4.435 1.00 58.84 171 SER A C 1
ATOM 1293 O O . SER A 1 171 ? 14.736 5.402 4.328 1.00 58.84 171 SER A O 1
ATOM 1295 N N . ASN A 1 172 ? 14.518 7.293 5.538 1.00 68.44 172 ASN A N 1
ATOM 1296 C CA . ASN A 1 172 ? 13.886 6.651 6.667 1.00 68.44 172 ASN A CA 1
ATOM 1297 C C . ASN A 1 172 ? 12.382 6.764 6.500 1.00 68.44 172 ASN A C 1
ATOM 1299 O O . ASN A 1 172 ? 11.846 7.837 6.213 1.00 68.44 172 ASN A O 1
ATOM 1303 N N . LEU A 1 173 ? 11.707 5.628 6.634 1.00 83.62 173 LEU A N 1
ATOM 1304 C CA . LEU A 1 173 ? 10.262 5.632 6.712 1.00 83.62 173 LEU A CA 1
ATOM 1305 C C . LEU A 1 173 ? 9.857 6.393 7.987 1.00 83.62 173 LEU A C 1
ATOM 1307 O O . LEU A 1 173 ? 10.573 6.378 8.994 1.00 83.62 173 LEU A O 1
ATOM 1311 N N . PRO A 1 174 ? 8.701 7.062 7.980 1.00 83.25 174 PRO A N 1
ATOM 1312 C CA . PRO A 1 174 ? 8.191 7.736 9.164 1.00 83.25 174 PRO A CA 1
ATOM 1313 C C . PRO A 1 174 ? 8.102 6.750 10.324 1.00 83.25 174 PRO A C 1
ATOM 1315 O O . PRO A 1 174 ? 7.479 5.701 10.178 1.00 83.25 174 PRO A O 1
ATOM 1318 N N . MET A 1 175 ? 8.689 7.093 11.470 1.00 86.81 175 MET A N 1
ATOM 1319 C CA . MET A 1 175 ? 8.691 6.252 12.676 1.00 86.81 175 MET A CA 1
ATOM 1320 C C . MET A 1 175 ? 9.348 4.873 12.496 1.00 86.81 175 MET A C 1
ATOM 1322 O O . MET A 1 175 ? 9.063 3.959 13.261 1.00 86.81 175 MET A O 1
ATOM 1326 N N . GLU A 1 176 ? 10.252 4.714 11.528 1.00 88.25 176 GLU A N 1
ATOM 1327 C CA . GLU A 1 176 ? 11.008 3.466 11.347 1.00 88.25 176 GLU A CA 1
ATOM 1328 C C . GLU A 1 176 ? 11.854 3.090 12.576 1.00 88.25 176 GLU A C 1
ATOM 1330 O O . GLU A 1 176 ? 12.061 1.910 12.844 1.00 88.25 176 GLU A O 1
ATOM 1335 N N . ASP A 1 177 ? 12.265 4.085 13.368 1.00 87.38 177 ASP A N 1
ATOM 1336 C CA . ASP A 1 177 ? 13.014 3.895 14.616 1.00 87.38 177 ASP A CA 1
ATOM 1337 C C . ASP A 1 177 ? 12.123 3.480 15.806 1.00 87.38 177 ASP A C 1
ATOM 1339 O O . ASP A 1 177 ? 12.610 3.289 16.928 1.00 87.38 177 ASP A O 1
ATOM 1343 N N . ALA A 1 178 ? 10.804 3.368 15.605 1.00 89.25 178 ALA A N 1
ATOM 1344 C CA . ALA A 1 178 ? 9.892 2.925 16.649 1.00 89.25 178 ALA A CA 1
ATOM 1345 C C . ALA A 1 178 ? 10.163 1.465 17.034 1.00 89.25 178 ALA A C 1
ATOM 1347 O O . ALA A 1 178 ? 10.605 0.633 16.241 1.00 89.25 178 ALA A O 1
ATOM 1348 N N . LYS A 1 179 ? 9.876 1.127 18.296 1.00 90.19 179 LYS A N 1
ATOM 1349 C CA . LYS A 1 179 ? 10.064 -0.244 18.775 1.00 90.19 179 LYS A CA 1
ATOM 1350 C C . LYS A 1 179 ? 9.043 -1.176 18.113 1.00 90.19 179 LYS A C 1
ATOM 1352 O O . LYS A 1 179 ? 7.854 -0.851 18.130 1.00 90.19 179 LYS A O 1
ATOM 1357 N N . PRO A 1 180 ? 9.466 -2.355 17.626 1.00 93.94 180 PRO A N 1
ATOM 1358 C CA . PRO A 1 180 ? 8.541 -3.351 17.108 1.00 93.94 180 PRO A CA 1
ATOM 1359 C C . PRO A 1 180 ? 7.516 -3.765 18.153 1.00 93.94 180 PRO A C 1
ATOM 1361 O O . PRO A 1 180 ? 7.843 -3.936 19.333 1.00 93.94 180 PRO A O 1
ATOM 1364 N N . VAL A 1 181 ? 6.279 -3.952 17.705 1.00 94.94 181 VAL A N 1
ATOM 1365 C CA . VAL A 1 181 ? 5.177 -4.406 18.553 1.00 94.94 181 VAL A CA 1
ATOM 1366 C C . VAL A 1 181 ? 4.730 -5.803 18.162 1.00 94.94 181 VAL A C 1
ATOM 1368 O O . VAL A 1 181 ? 4.904 -6.246 17.031 1.00 94.94 181 VAL A O 1
ATOM 1371 N N . ASP A 1 182 ? 4.141 -6.507 19.125 1.00 95.56 182 ASP A N 1
ATOM 1372 C CA . ASP A 1 182 ? 3.473 -7.782 18.891 1.00 95.56 182 ASP A CA 1
ATOM 1373 C C . ASP A 1 182 ? 2.039 -7.500 18.400 1.00 95.56 182 ASP A C 1
ATOM 1375 O O . ASP A 1 182 ? 1.212 -7.036 19.198 1.00 95.56 182 ASP A O 1
ATOM 1379 N N . PRO A 1 183 ? 1.713 -7.761 17.118 1.00 95.44 183 PRO A N 1
ATOM 1380 C CA . PRO A 1 183 ? 0.407 -7.421 16.557 1.00 95.44 183 PRO A CA 1
ATOM 1381 C C . PRO A 1 183 ? -0.738 -8.131 17.271 1.00 95.44 183 PRO A C 1
ATOM 1383 O O . PRO A 1 183 ? -1.834 -7.582 17.389 1.00 95.44 183 PRO A O 1
ATOM 1386 N N . LYS A 1 184 ? -0.493 -9.336 17.795 1.00 96.31 184 LYS A N 1
ATOM 1387 C CA . LYS A 1 184 ? -1.498 -10.089 18.541 1.00 96.31 184 LYS A CA 1
ATOM 1388 C C . LYS A 1 184 ? -1.863 -9.359 19.830 1.00 96.31 184 LYS A C 1
ATOM 1390 O O . LYS A 1 184 ? -3.032 -9.055 20.039 1.00 96.31 184 LYS A O 1
ATOM 1395 N N . LYS A 1 185 ? -0.863 -8.948 20.615 1.00 96.44 185 LYS A N 1
ATOM 1396 C CA . LYS A 1 185 ? -1.086 -8.186 21.860 1.00 96.44 185 LYS A CA 1
ATOM 1397 C C . LYS A 1 185 ? -1.741 -6.829 21.621 1.00 96.44 185 LYS A C 1
ATOM 1399 O O . LYS A 1 185 ? -2.509 -6.360 22.460 1.00 96.44 185 LYS A O 1
ATOM 1404 N N . MET A 1 186 ? -1.451 -6.184 20.490 1.00 96.12 186 MET A N 1
ATOM 1405 C CA . MET A 1 186 ? -2.135 -4.946 20.101 1.00 96.12 186 MET A CA 1
ATOM 1406 C C . MET A 1 186 ? -3.629 -5.199 19.850 1.00 96.12 186 MET A C 1
ATOM 1408 O O . MET A 1 186 ? -4.473 -4.438 20.329 1.00 96.12 186 MET A O 1
ATOM 1412 N N . MET A 1 187 ? -3.973 -6.274 19.133 1.00 96.81 187 MET A N 1
ATOM 1413 C CA . MET A 1 187 ? -5.367 -6.618 18.824 1.00 96.81 187 MET A CA 1
ATOM 1414 C C . MET A 1 187 ? -6.145 -7.177 20.020 1.00 96.81 187 MET A C 1
ATOM 1416 O O . MET A 1 187 ? -7.346 -6.917 20.122 1.00 96.81 187 MET A O 1
ATOM 1420 N N . ASP A 1 188 ? -5.480 -7.860 20.956 1.00 96.38 188 ASP A N 1
ATOM 1421 C CA . ASP A 1 188 ? -6.104 -8.411 22.168 1.00 96.38 188 ASP A CA 1
ATOM 1422 C C . ASP A 1 188 ? -6.826 -7.329 22.992 1.00 96.38 188 ASP A C 1
ATOM 1424 O O . ASP A 1 188 ? -7.838 -7.607 23.640 1.00 96.38 188 ASP A O 1
ATOM 1428 N N . CYS A 1 189 ? -6.398 -6.064 22.891 1.00 94.62 189 CYS A N 1
ATOM 1429 C CA . CYS A 1 189 ? -7.074 -4.933 23.523 1.00 94.62 189 CYS A CA 1
ATOM 1430 C C . CYS A 1 189 ? -8.557 -4.814 23.160 1.00 94.62 189 CYS A C 1
ATOM 1432 O O . CYS A 1 189 ? -9.364 -4.432 24.004 1.00 94.62 189 CYS A O 1
ATOM 1434 N N . PHE A 1 190 ? -8.961 -5.166 21.937 1.00 96.81 190 PHE A N 1
ATOM 1435 C CA . PHE A 1 190 ? -10.360 -5.040 21.518 1.00 96.81 190 PHE A CA 1
ATOM 1436 C C . PHE A 1 190 ? -11.313 -6.001 22.245 1.00 96.81 190 PHE A C 1
ATOM 1438 O O . PHE A 1 190 ? -12.533 -5.806 22.188 1.00 96.81 190 PHE A O 1
ATOM 1445 N N . SER A 1 191 ? -10.780 -7.005 22.951 1.00 95.38 191 SER A N 1
ATOM 1446 C CA . SER A 1 191 ? -11.560 -7.890 23.824 1.00 95.38 191 SER A CA 1
ATOM 1447 C C . SER A 1 191 ? -12.076 -7.190 25.090 1.00 95.38 191 SER A C 1
ATOM 1449 O O . SER A 1 191 ? -13.088 -7.613 25.643 1.00 95.38 191 SER A O 1
ATOM 1451 N N . LEU A 1 192 ? -11.449 -6.079 25.506 1.00 93.88 192 LEU A N 1
ATOM 1452 C CA . LEU A 1 192 ? -11.835 -5.309 26.698 1.00 93.88 192 LEU A CA 1
ATOM 1453 C C . LEU A 1 192 ? -13.169 -4.565 26.531 1.00 93.88 192 LEU A C 1
ATOM 1455 O O . LEU A 1 192 ? -13.807 -4.200 27.515 1.00 93.88 192 LEU A O 1
ATOM 1459 N N . ILE A 1 193 ? -13.603 -4.343 25.288 1.00 94.81 193 ILE A N 1
ATOM 1460 C CA . ILE A 1 193 ? -14.902 -3.748 24.971 1.00 94.81 193 ILE A CA 1
ATOM 1461 C C . ILE A 1 193 ? -15.838 -4.873 24.539 1.00 94.81 193 ILE A C 1
ATOM 1463 O O . ILE A 1 193 ? -15.566 -5.571 23.560 1.00 94.81 193 ILE A O 1
ATOM 1467 N N . THR A 1 194 ? -16.969 -5.040 25.224 1.00 92.94 194 THR A N 1
ATOM 1468 C CA . THR A 1 194 ? -17.969 -6.036 24.822 1.00 92.94 194 THR A CA 1
ATOM 1469 C C . THR A 1 194 ? -18.577 -5.667 23.470 1.00 92.94 194 THR A C 1
ATOM 1471 O O . THR A 1 194 ? -18.858 -4.505 23.198 1.00 92.94 194 THR A O 1
ATOM 1474 N N . THR A 1 195 ? -18.796 -6.663 22.620 1.00 88.19 195 THR A N 1
ATOM 1475 C CA . THR A 1 195 ? -19.300 -6.487 21.248 1.00 88.19 195 THR A CA 1
ATOM 1476 C C . THR A 1 195 ? -20.765 -6.030 21.127 1.00 88.19 195 THR A C 1
ATOM 1478 O O . THR A 1 195 ? -21.045 -5.324 20.159 1.00 88.19 195 THR A O 1
ATOM 1481 N N . PRO A 1 196 ? -21.713 -6.377 22.028 1.00 89.94 196 PRO A N 1
ATOM 1482 C CA . PRO A 1 196 ? -23.092 -5.909 21.893 1.00 89.94 196 PRO A CA 1
ATOM 1483 C C . PRO A 1 196 ? -23.154 -4.379 21.818 1.00 89.94 196 PRO A C 1
ATOM 1485 O O . PRO A 1 196 ? -22.657 -3.696 22.709 1.00 89.94 196 PRO A O 1
ATOM 1488 N N . ASN A 1 197 ? -23.753 -3.857 20.744 1.00 90.00 197 ASN A N 1
ATOM 1489 C CA . ASN A 1 197 ? -23.877 -2.422 20.451 1.00 90.00 197 ASN A CA 1
ATOM 1490 C C . ASN A 1 197 ? -22.549 -1.660 20.277 1.00 90.00 197 ASN A C 1
ATOM 1492 O O . ASN A 1 197 ? -22.543 -0.430 20.335 1.00 90.00 197 ASN A O 1
ATOM 1496 N N . ALA A 1 198 ? -21.427 -2.355 20.065 1.00 97.19 198 ALA A N 1
ATOM 1497 C CA . ALA A 1 198 ? -20.170 -1.692 19.748 1.00 97.19 198 ALA A CA 1
ATOM 1498 C C . ALA A 1 198 ? -20.168 -1.176 18.299 1.00 97.19 198 ALA A C 1
ATOM 1500 O O . ALA A 1 198 ? -20.670 -1.837 17.388 1.00 97.19 198 ALA A O 1
ATOM 1501 N N . ALA A 1 199 ? -19.561 -0.011 18.090 1.00 98.06 199 ALA A N 1
ATOM 1502 C CA . ALA A 1 199 ? -19.254 0.527 16.773 1.00 98.06 199 ALA A CA 1
ATOM 1503 C C . ALA A 1 199 ? -17.812 0.174 16.392 1.00 98.06 199 ALA A C 1
ATOM 1505 O O . ALA A 1 199 ? -16.909 0.232 17.233 1.00 98.06 199 ALA A O 1
ATOM 1506 N N . PHE A 1 200 ? -17.604 -0.175 15.124 1.00 98.56 200 PHE A N 1
ATOM 1507 C CA . PHE A 1 200 ? -16.306 -0.570 14.587 1.00 98.56 200 PHE A CA 1
ATOM 1508 C C . PHE A 1 200 ? -15.955 0.326 13.411 1.00 98.56 200 PHE A C 1
ATOM 1510 O O . PHE A 1 200 ? -16.725 0.435 12.451 1.00 98.56 200 PHE A O 1
ATOM 1517 N N . THR A 1 201 ? -14.782 0.942 13.470 1.00 98.50 201 THR A N 1
ATOM 1518 C CA . THR A 1 201 ? -14.251 1.730 12.365 1.00 98.50 201 THR A CA 1
ATOM 1519 C C . THR A 1 201 ? -12.858 1.251 12.002 1.00 98.50 201 THR A C 1
ATOM 1521 O O . THR A 1 201 ? -12.057 0.845 12.846 1.00 98.50 201 THR A O 1
ATOM 1524 N N . VAL A 1 202 ? -12.591 1.270 10.704 1.00 98.62 202 VAL A N 1
ATOM 1525 C CA . VAL A 1 202 ? -11.291 0.965 10.120 1.00 98.62 202 VAL A CA 1
ATOM 1526 C C . VAL A 1 202 ? -10.897 2.165 9.292 1.00 98.62 202 VAL A C 1
ATOM 1528 O O . VAL A 1 202 ? -11.687 2.644 8.484 1.00 98.62 202 VAL A O 1
ATOM 1531 N N . ARG A 1 203 ? -9.686 2.665 9.485 1.00 98.56 203 ARG A N 1
ATOM 1532 C CA . ARG A 1 203 ? -9.189 3.830 8.774 1.00 98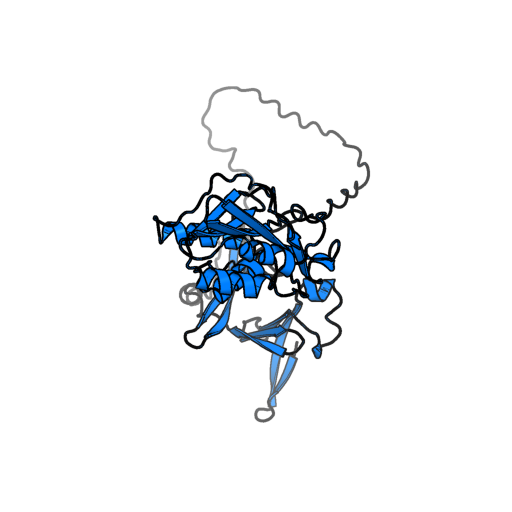.56 203 ARG A CA 1
ATOM 1533 C C . ARG A 1 203 ? -7.859 3.509 8.117 1.00 98.56 203 ARG A C 1
ATOM 1535 O O . ARG A 1 203 ? -6.930 3.055 8.775 1.00 98.56 203 ARG A O 1
ATOM 1542 N N . VAL A 1 204 ? -7.782 3.746 6.816 1.00 98.62 204 VAL A N 1
ATOM 1543 C CA . VAL A 1 204 ? -6.529 3.708 6.057 1.00 98.62 204 VAL A CA 1
ATOM 1544 C C . VAL A 1 204 ? -5.897 5.081 6.171 1.00 98.62 204 VAL A C 1
ATOM 1546 O O . VAL A 1 204 ? -6.563 6.078 5.894 1.00 98.62 204 VAL A O 1
ATOM 1549 N N . LEU A 1 205 ? -4.643 5.137 6.599 1.00 98.50 205 LEU A N 1
ATOM 1550 C CA . LEU A 1 205 ? -3.870 6.362 6.754 1.00 98.50 205 LEU A CA 1
ATOM 1551 C C . LEU A 1 205 ? -2.733 6.332 5.745 1.00 98.50 205 LEU A C 1
ATOM 1553 O O . LEU A 1 205 ? -1.970 5.368 5.717 1.00 98.50 205 LEU A O 1
ATOM 1557 N N . VAL A 1 206 ? -2.619 7.377 4.936 1.00 97.44 206 VAL A N 1
ATOM 1558 C CA . VAL A 1 206 ? -1.578 7.501 3.923 1.00 97.44 206 VAL A CA 1
ATOM 1559 C C . VAL A 1 206 ? -0.755 8.741 4.226 1.00 97.44 206 VAL A C 1
ATOM 1561 O O . VAL A 1 206 ? -1.275 9.860 4.211 1.00 97.44 206 VAL A O 1
ATOM 1564 N N . LEU A 1 207 ? 0.527 8.518 4.500 1.00 94.44 207 LEU A N 1
ATOM 1565 C CA . LEU A 1 207 ? 1.537 9.548 4.375 1.00 94.44 207 LEU A CA 1
ATOM 1566 C C . LEU A 1 207 ? 2.048 9.526 2.933 1.00 94.44 207 LEU A C 1
ATOM 1568 O O . LEU A 1 207 ? 2.657 8.544 2.498 1.00 94.44 207 LEU A O 1
ATOM 1572 N N . GLU A 1 208 ? 1.765 10.577 2.178 1.00 86.62 208 GLU A N 1
ATOM 1573 C CA . GLU A 1 208 ? 2.257 10.712 0.812 1.00 86.62 208 GLU A CA 1
ATOM 1574 C C . GLU A 1 208 ? 3.714 11.193 0.834 1.00 86.62 208 GLU A C 1
ATOM 1576 O O . GLU A 1 208 ? 4.061 12.057 1.636 1.00 86.62 208 GLU A O 1
ATOM 1581 N N . PRO A 1 209 ? 4.582 10.693 -0.060 1.00 78.50 209 PRO A N 1
ATOM 1582 C CA . PRO A 1 209 ? 5.946 11.217 -0.171 1.00 78.50 209 PRO A CA 1
ATOM 1583 C C . PRO A 1 209 ? 5.953 12.701 -0.564 1.00 78.50 209 PRO A C 1
ATOM 1585 O O . PRO A 1 209 ? 6.762 13.481 -0.069 1.00 78.50 209 PRO A O 1
ATOM 1588 N N . PHE A 1 210 ? 5.018 13.099 -1.431 1.00 75.50 210 PHE A N 1
ATOM 1589 C CA . PHE A 1 210 ? 4.716 14.491 -1.722 1.00 75.50 210 PHE A CA 1
ATOM 1590 C C . PHE A 1 210 ? 3.202 14.651 -1.891 1.00 75.50 210 PHE A C 1
ATOM 1592 O O . PHE A 1 210 ? 2.600 14.091 -2.814 1.00 75.50 210 PHE A O 1
ATOM 1599 N N . ALA A 1 211 ? 2.595 15.381 -0.953 1.00 75.31 211 ALA A N 1
ATOM 1600 C CA . ALA A 1 211 ? 1.150 15.524 -0.808 1.00 75.31 211 ALA A CA 1
ATOM 1601 C C . ALA A 1 211 ? 0.456 15.885 -2.130 1.00 75.31 211 ALA A C 1
ATOM 1603 O O . ALA A 1 211 ? 0.853 16.825 -2.819 1.00 75.31 211 ALA A O 1
ATOM 1604 N N . GLY A 1 212 ? -0.609 15.159 -2.469 1.00 70.31 212 GLY A N 1
ATOM 1605 C CA . GLY A 1 212 ? -1.421 15.439 -3.656 1.00 70.31 212 GLY A CA 1
ATOM 1606 C C . GLY A 1 212 ? -0.788 15.053 -4.994 1.00 70.31 212 GLY A C 1
ATOM 1607 O O . GLY A 1 212 ? -1.326 15.435 -6.032 1.00 70.31 212 GLY A O 1
ATOM 1608 N N . THR A 1 213 ? 0.316 14.301 -5.006 1.00 69.06 213 THR A N 1
ATOM 1609 C CA . THR A 1 213 ? 0.985 13.895 -6.252 1.00 69.06 213 THR A CA 1
ATOM 1610 C C . THR A 1 213 ? 1.176 12.392 -6.362 1.00 69.06 213 THR A C 1
ATOM 1612 O O . THR A 1 213 ? 1.145 11.658 -5.379 1.00 69.06 213 THR A O 1
ATOM 1615 N N . SER A 1 214 ? 1.417 11.932 -7.587 1.00 67.62 214 SER A N 1
ATOM 1616 C CA . SER A 1 214 ? 1.836 10.561 -7.880 1.00 67.62 214 SER A CA 1
ATOM 1617 C C . SER A 1 214 ? 3.345 10.344 -7.710 1.00 67.62 214 SER A C 1
ATOM 1619 O O . SER A 1 214 ? 3.850 9.295 -8.104 1.00 67.62 214 SER A O 1
ATOM 1621 N N . PHE A 1 215 ? 4.079 11.326 -7.173 1.00 66.12 215 PHE A N 1
ATOM 1622 C CA . PHE A 1 215 ? 5.532 11.266 -7.069 1.00 66.12 215 PHE A CA 1
ATOM 1623 C C . PHE A 1 215 ? 5.967 10.099 -6.178 1.00 66.12 215 PHE A C 1
ATOM 1625 O O . PHE A 1 215 ? 5.536 9.985 -5.038 1.00 66.12 215 PHE A O 1
ATOM 1632 N N . ASN A 1 216 ? 6.808 9.215 -6.705 1.00 65.25 216 ASN A N 1
ATOM 1633 C CA . ASN A 1 216 ? 7.238 7.984 -6.036 1.00 65.25 216 ASN A CA 1
ATOM 1634 C C . ASN A 1 216 ? 8.651 7.548 -6.471 1.00 65.25 216 ASN A C 1
ATOM 1636 O O . ASN A 1 216 ? 9.009 6.378 -6.342 1.00 65.25 216 ASN A O 1
ATOM 1640 N N . VAL A 1 217 ? 9.451 8.476 -7.011 1.00 61.72 217 VAL A N 1
ATOM 1641 C CA . VAL A 1 217 ? 10.781 8.190 -7.565 1.00 61.72 217 VAL A CA 1
ATOM 1642 C C . VAL A 1 217 ? 11.826 9.116 -6.962 1.00 61.72 217 VAL A C 1
ATOM 1644 O O . VAL A 1 217 ? 11.794 10.319 -7.196 1.00 61.72 217 VAL A O 1
ATOM 1647 N N . GLY A 1 218 ? 12.813 8.533 -6.282 1.00 57.81 218 GLY A N 1
ATOM 1648 C CA . GLY A 1 218 ? 14.003 9.238 -5.810 1.00 57.81 218 GLY A CA 1
ATOM 1649 C C . GLY A 1 218 ? 14.338 8.977 -4.338 1.00 57.81 218 GLY A C 1
ATOM 1650 O O . GLY A 1 218 ? 13.566 8.338 -3.615 1.00 57.81 218 GLY A O 1
ATOM 1651 N N . PRO A 1 219 ? 15.497 9.476 -3.868 1.00 52.47 219 PRO A N 1
ATOM 1652 C CA . PRO A 1 219 ? 15.818 9.506 -2.445 1.00 52.47 219 PRO A CA 1
ATOM 1653 C C . PRO A 1 219 ? 14.691 10.221 -1.690 1.00 52.47 219 PRO A C 1
ATOM 1655 O O . PRO A 1 219 ? 14.212 11.258 -2.141 1.00 52.47 219 PRO A O 1
ATOM 1658 N N . ASN A 1 220 ? 14.239 9.662 -0.569 1.00 57.03 220 ASN A N 1
ATOM 1659 C CA . ASN A 1 220 ? 13.171 10.233 0.268 1.00 57.03 220 ASN A CA 1
ATOM 1660 C C . ASN A 1 220 ? 11.786 10.320 -0.392 1.00 57.03 220 ASN A C 1
ATOM 1662 O O . ASN A 1 220 ? 10.899 10.993 0.117 1.00 57.03 220 ASN A O 1
ATOM 1666 N N . SER A 1 221 ? 11.564 9.600 -1.496 1.00 64.69 221 SER A N 1
ATOM 1667 C CA . SER A 1 221 ? 10.261 9.541 -2.181 1.00 64.69 221 SER A CA 1
ATOM 1668 C C . SER A 1 221 ? 9.361 8.422 -1.647 1.00 64.69 221 SER A C 1
ATOM 1670 O O . SER A 1 221 ? 8.488 7.920 -2.356 1.00 64.69 221 SER A O 1
ATOM 1672 N N . PHE A 1 222 ? 9.583 8.010 -0.398 1.00 74.44 222 PHE A N 1
ATOM 1673 C CA . PHE A 1 222 ? 8.868 6.911 0.235 1.00 74.44 222 PHE A CA 1
ATOM 1674 C C . PHE A 1 222 ? 7.823 7.474 1.194 1.00 74.44 222 PHE A C 1
ATOM 1676 O O . PHE A 1 222 ? 8.151 8.076 2.212 1.00 74.44 222 PHE A O 1
ATOM 1683 N N . GLY A 1 223 ? 6.551 7.286 0.851 1.00 88.94 223 GLY A N 1
ATOM 1684 C CA . GLY A 1 223 ? 5.460 7.514 1.790 1.00 88.94 223 GLY A CA 1
ATOM 1685 C C . GLY A 1 223 ? 5.318 6.358 2.782 1.00 88.94 223 GLY A C 1
ATOM 1686 O O . GLY A 1 223 ? 6.142 5.442 2.833 1.00 88.94 223 GLY A O 1
ATOM 1687 N N . HIS A 1 224 ? 4.204 6.331 3.503 1.00 95.31 224 HIS A N 1
ATOM 1688 C CA . HIS A 1 224 ? 3.829 5.188 4.327 1.00 95.31 224 HIS A CA 1
ATOM 1689 C C . HIS A 1 224 ? 2.318 4.975 4.320 1.00 95.31 224 HIS A C 1
ATOM 1691 O O . HIS A 1 224 ? 1.551 5.929 4.210 1.00 95.31 224 HIS A O 1
ATOM 1697 N N . VAL A 1 225 ? 1.882 3.724 4.453 1.00 97.56 225 VAL A N 1
ATOM 1698 C CA . VAL A 1 225 ? 0.469 3.391 4.647 1.00 97.56 225 VAL A CA 1
ATOM 1699 C C . VAL A 1 225 ? 0.326 2.604 5.939 1.00 97.56 225 VAL A C 1
ATOM 1701 O O . VAL A 1 225 ? 0.955 1.562 6.112 1.00 97.56 225 VAL A O 1
ATOM 1704 N N . ALA A 1 226 ? -0.528 3.094 6.828 1.00 97.88 226 ALA A N 1
ATOM 1705 C CA . ALA A 1 226 ? -0.880 2.429 8.073 1.00 97.88 226 ALA A CA 1
ATOM 1706 C C . ALA A 1 226 ? -2.388 2.167 8.125 1.00 97.88 226 ALA A C 1
ATOM 1708 O O . ALA A 1 226 ? -3.186 2.822 7.447 1.00 97.88 226 ALA A O 1
ATOM 1709 N N . ILE A 1 227 ? -2.786 1.209 8.954 1.00 98.38 227 ILE A N 1
ATOM 1710 C CA . ILE A 1 227 ? -4.186 0.911 9.233 1.00 98.38 227 ILE A CA 1
ATOM 1711 C C . ILE A 1 227 ? -4.485 1.187 10.702 1.00 98.38 227 ILE A C 1
ATOM 1713 O O . ILE A 1 227 ? -3.742 0.783 11.596 1.00 98.38 227 ILE A O 1
ATOM 1717 N N . GLN A 1 228 ? -5.581 1.895 10.940 1.00 98.50 228 GLN A N 1
ATOM 1718 C CA . GLN A 1 228 ? -6.108 2.200 12.257 1.00 98.50 228 GLN A CA 1
ATOM 1719 C C . GLN A 1 228 ? -7.421 1.458 12.459 1.00 98.50 228 GLN A C 1
ATOM 1721 O O . GLN A 1 228 ? -8.320 1.517 11.623 1.00 98.50 228 GLN A O 1
ATOM 1726 N N . LEU A 1 229 ? -7.531 0.759 13.579 1.00 98.62 229 LEU A N 1
ATOM 1727 C CA . LEU A 1 229 ? -8.734 0.061 13.998 1.00 98.62 229 LEU A CA 1
ATOM 1728 C C . LEU A 1 229 ? -9.249 0.740 15.258 1.00 98.62 229 LEU A C 1
ATOM 1730 O O . LEU A 1 229 ? -8.480 0.935 16.203 1.00 98.62 229 LEU A O 1
ATOM 1734 N N . SER A 1 230 ? -10.543 1.043 15.298 1.00 98.44 230 SER A N 1
ATOM 1735 C CA . SER A 1 230 ? -11.200 1.533 16.505 1.00 98.44 230 SER A CA 1
ATOM 1736 C C . SER A 1 230 ? -12.458 0.734 16.813 1.00 98.44 230 SER A C 1
ATOM 1738 O O . SER A 1 230 ? -13.271 0.440 15.936 1.00 98.44 230 SER A O 1
ATOM 1740 N N . LYS A 1 231 ? -12.620 0.404 18.094 1.00 98.31 231 LYS A N 1
ATOM 1741 C CA . LYS A 1 231 ? -13.832 -0.197 18.652 1.00 98.31 231 LYS A CA 1
ATOM 1742 C C . LYS A 1 231 ? -14.337 0.705 19.765 1.00 98.31 231 LYS A C 1
ATOM 1744 O O . LYS A 1 231 ? -13.581 1.006 20.688 1.00 98.31 231 LYS A O 1
ATOM 1749 N N . THR A 1 232 ? -15.603 1.093 19.696 1.00 98.25 232 THR A N 1
ATOM 1750 C CA . THR A 1 232 ? -16.252 1.943 20.699 1.00 98.25 232 THR A CA 1
ATOM 1751 C C . THR A 1 232 ? -17.465 1.232 21.275 1.00 98.25 232 THR A C 1
ATOM 1753 O O . THR A 1 232 ? -18.327 0.784 20.528 1.00 98.25 232 THR A O 1
ATOM 1756 N N . GLY A 1 233 ? -17.549 1.132 22.598 1.00 96.94 233 GLY A N 1
ATOM 1757 C CA . GLY A 1 233 ? -18.661 0.496 23.306 1.00 96.94 233 GLY A CA 1
ATOM 1758 C C . GLY A 1 233 ? -18.545 0.699 24.815 1.00 96.94 233 GLY A C 1
ATOM 1759 O O . GLY A 1 233 ? -17.449 0.902 25.333 1.00 96.94 233 GLY A O 1
ATOM 1760 N N . ASN A 1 234 ? -19.674 0.680 25.529 1.00 92.38 234 ASN A N 1
ATOM 1761 C CA . ASN A 1 234 ? -19.744 0.894 26.986 1.0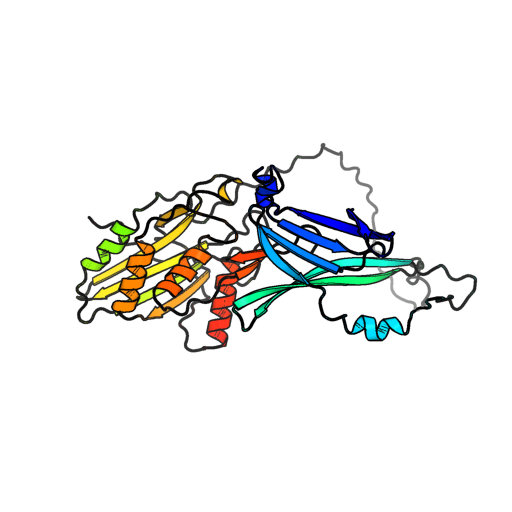0 92.38 234 ASN A CA 1
ATOM 1762 C C . ASN A 1 234 ? -19.011 2.161 27.479 1.00 92.38 234 ASN A C 1
ATOM 1764 O O . ASN A 1 234 ? -18.363 2.146 28.524 1.00 92.38 234 ASN A O 1
ATOM 1768 N N . GLY A 1 235 ? -19.068 3.250 26.706 1.00 94.38 235 GLY A N 1
ATOM 1769 C CA . GLY A 1 235 ? -18.390 4.511 27.037 1.00 94.38 235 GLY A CA 1
ATOM 1770 C C . GLY A 1 235 ? -16.863 4.486 26.895 1.00 94.38 235 GLY A C 1
ATOM 1771 O O . GLY A 1 235 ? -16.208 5.445 27.291 1.00 94.38 235 GLY A O 1
ATOM 1772 N N . GLN A 1 236 ? -16.286 3.421 26.335 1.00 96.06 236 GLN A N 1
ATOM 1773 C CA . GLN A 1 236 ? -14.854 3.298 26.074 1.00 96.06 236 GLN A CA 1
ATOM 1774 C C . GLN A 1 236 ? -14.586 3.216 24.570 1.00 96.06 236 GLN A C 1
ATOM 1776 O O . GLN A 1 236 ? -15.376 2.643 23.819 1.00 96.06 236 GLN A O 1
ATOM 1781 N N . THR A 1 237 ? -13.440 3.746 24.147 1.00 97.38 237 THR A N 1
ATOM 1782 C CA . THR A 1 237 ? -12.907 3.577 22.793 1.00 97.38 237 THR A CA 1
ATOM 1783 C C . THR A 1 237 ? -11.492 3.045 22.899 1.00 97.38 237 THR A C 1
ATOM 1785 O O . THR A 1 237 ? -10.669 3.595 23.630 1.00 97.38 237 THR A O 1
ATOM 1788 N N . ILE A 1 238 ? -11.208 1.981 22.158 1.00 97.75 238 ILE A N 1
ATOM 1789 C CA . ILE A 1 238 ? -9.850 1.488 21.945 1.00 97.75 238 ILE A CA 1
ATOM 1790 C C . ILE A 1 238 ? -9.501 1.768 20.495 1.00 97.75 238 ILE A C 1
ATOM 1792 O O . ILE A 1 238 ? -10.296 1.457 19.610 1.00 97.75 238 ILE A O 1
ATOM 1796 N N . THR A 1 239 ? -8.317 2.333 20.276 1.00 97.94 239 THR A N 1
ATOM 1797 C CA . THR A 1 239 ? -7.753 2.606 18.955 1.00 97.94 239 THR A CA 1
ATOM 1798 C C . THR A 1 239 ? -6.353 2.017 18.889 1.00 97.94 239 THR A C 1
ATOM 1800 O O . THR A 1 239 ? -5.565 2.202 19.816 1.00 97.94 239 THR A O 1
ATOM 1803 N N . GLN A 1 240 ? -6.055 1.306 17.805 1.00 97.81 240 GLN A N 1
ATOM 1804 C CA . GLN A 1 240 ? -4.728 0.774 17.506 1.00 97.81 240 GLN A CA 1
ATOM 1805 C C . GLN A 1 240 ? -4.365 1.139 16.077 1.00 97.81 240 GLN A C 1
ATOM 1807 O O . GLN A 1 240 ? -5.167 0.908 15.172 1.00 97.81 240 GLN A O 1
ATOM 1812 N N . THR A 1 241 ? -3.169 1.681 15.875 1.00 97.56 241 THR A N 1
ATOM 1813 C CA . THR A 1 241 ? -2.650 2.025 14.550 1.00 97.56 241 THR A CA 1
ATOM 1814 C C . THR A 1 241 ? -1.356 1.276 14.304 1.00 97.56 241 THR A C 1
ATOM 1816 O O . THR A 1 241 ? -0.491 1.242 15.171 1.00 97.56 241 THR A O 1
ATOM 1819 N N . MET A 1 242 ? -1.208 0.681 13.127 1.00 96.50 242 MET A N 1
ATOM 1820 C CA . MET A 1 242 ? 0.002 -0.051 12.777 1.00 96.50 242 MET A CA 1
ATOM 1821 C C . MET A 1 242 ? 0.267 -0.098 11.285 1.00 96.50 242 MET A C 1
ATOM 1823 O O . MET A 1 242 ? -0.646 0.006 10.462 1.00 96.50 242 MET A O 1
ATOM 1827 N N . GLY A 1 243 ? 1.530 -0.322 10.964 1.00 96.25 243 GLY A N 1
ATOM 1828 C CA . GLY A 1 243 ? 2.065 -0.389 9.620 1.00 96.25 243 GLY A CA 1
ATOM 1829 C C . GLY A 1 243 ? 3.156 -1.447 9.529 1.00 96.25 243 GLY A C 1
ATOM 1830 O O . GLY A 1 243 ? 3.728 -1.877 10.535 1.00 96.25 243 GLY A O 1
ATOM 1831 N N . LEU A 1 244 ? 3.413 -1.891 8.301 1.00 97.00 244 LEU A N 1
ATOM 1832 C CA . LEU A 1 244 ? 4.481 -2.833 7.986 1.00 97.00 244 LEU A CA 1
ATOM 1833 C C . LEU A 1 244 ? 5.735 -2.067 7.560 1.00 97.00 244 LEU A C 1
ATOM 1835 O O . LEU A 1 244 ? 5.674 -1.211 6.678 1.00 97.00 244 LEU A O 1
ATOM 1839 N N . TYR A 1 245 ? 6.863 -2.428 8.156 1.00 95.62 245 TYR A N 1
ATOM 1840 C CA . TYR A 1 245 ? 8.169 -1.823 7.932 1.00 95.62 245 TYR A CA 1
ATOM 1841 C C . TYR A 1 245 ? 9.205 -2.887 7.551 1.00 95.62 245 TYR A C 1
ATOM 1843 O O . TYR A 1 245 ? 9.076 -4.037 7.984 1.00 95.62 245 TYR A O 1
ATOM 1851 N N . PRO A 1 246 ? 10.242 -2.529 6.777 1.00 94.44 246 PRO A N 1
ATOM 1852 C CA . PRO A 1 246 ? 11.415 -3.372 6.608 1.00 94.44 246 PRO A CA 1
ATOM 1853 C C . PRO A 1 246 ? 12.231 -3.428 7.908 1.00 94.44 246 PRO A C 1
ATOM 1855 O O . PRO A 1 246 ? 12.173 -2.522 8.741 1.00 94.44 246 PRO A O 1
ATOM 1858 N N . THR A 1 247 ? 13.026 -4.483 8.075 1.00 92.88 247 THR A N 1
ATOM 1859 C CA . THR A 1 247 ? 14.074 -4.561 9.111 1.00 92.88 247 THR A CA 1
ATOM 1860 C C . THR A 1 247 ? 15.474 -4.284 8.557 1.00 92.88 247 THR A C 1
ATOM 1862 O O . THR A 1 247 ? 16.431 -4.231 9.327 1.00 92.88 247 THR A O 1
ATOM 1865 N N . GLY A 1 248 ? 15.628 -4.224 7.229 1.00 87.00 248 GLY A N 1
ATOM 1866 C CA . GLY A 1 248 ? 16.907 -3.947 6.571 1.00 87.00 248 GLY A CA 1
ATOM 1867 C C . GLY A 1 248 ? 17.378 -2.504 6.774 1.00 87.00 248 GLY A C 1
ATOM 1868 O O . GLY A 1 248 ? 16.625 -1.643 7.219 1.00 87.00 248 GLY A O 1
ATOM 1869 N N . THR A 1 249 ? 18.627 -2.216 6.416 1.00 82.06 249 THR A N 1
ATOM 1870 C CA . THR A 1 249 ? 19.178 -0.852 6.404 1.00 82.06 249 THR A CA 1
ATOM 1871 C C . THR A 1 249 ? 19.693 -0.507 5.009 1.00 82.06 249 THR A C 1
ATOM 1873 O O . THR A 1 249 ? 20.083 -1.385 4.242 1.00 82.06 249 THR A O 1
ATOM 1876 N N . GLY A 1 250 ? 19.658 0.776 4.634 1.00 78.50 250 GLY A N 1
ATOM 1877 C CA . GLY A 1 250 ? 20.077 1.212 3.298 1.00 78.50 250 GLY A CA 1
ATOM 1878 C C . GLY A 1 250 ? 19.376 0.434 2.177 1.00 78.50 250 GLY A C 1
ATOM 1879 O O . GLY A 1 250 ? 18.148 0.390 2.125 1.00 78.50 250 GLY A O 1
ATOM 1880 N N . ILE A 1 251 ? 20.160 -0.192 1.296 1.00 71.38 251 ILE A N 1
ATOM 1881 C CA . ILE A 1 251 ? 19.654 -0.984 0.164 1.00 71.38 251 ILE A CA 1
ATOM 1882 C C . ILE A 1 251 ? 18.993 -2.301 0.591 1.00 71.38 251 ILE A C 1
ATOM 1884 O O . ILE A 1 251 ? 18.102 -2.789 -0.100 1.00 71.38 251 ILE A O 1
ATOM 1888 N N . ASP A 1 252 ? 19.348 -2.841 1.760 1.00 80.19 252 ASP A N 1
ATOM 1889 C CA . ASP A 1 252 ? 18.737 -4.070 2.271 1.00 80.19 252 ASP A CA 1
ATOM 1890 C C . ASP A 1 252 ? 17.260 -3.845 2.633 1.00 80.19 252 ASP A C 1
ATOM 1892 O O . ASP A 1 252 ? 16.493 -4.798 2.717 1.00 80.19 252 ASP A O 1
ATOM 1896 N N . LYS A 1 253 ? 16.810 -2.589 2.787 1.00 83.88 253 LYS A N 1
ATOM 1897 C CA . LYS A 1 253 ? 15.382 -2.263 2.957 1.00 83.88 253 LYS A CA 1
ATOM 1898 C C . LYS A 1 253 ? 14.529 -2.678 1.756 1.00 83.88 253 LYS A C 1
ATOM 1900 O O . LYS A 1 253 ? 13.328 -2.878 1.925 1.00 83.88 253 LYS A O 1
ATOM 1905 N N . LEU A 1 254 ? 15.120 -2.793 0.562 1.00 82.19 254 LEU A N 1
ATOM 1906 C CA . LEU A 1 254 ? 14.387 -3.155 -0.652 1.00 82.19 254 LEU A CA 1
ATOM 1907 C C . LEU A 1 254 ? 13.805 -4.571 -0.554 1.00 82.19 254 LEU A C 1
ATOM 1909 O O . LEU A 1 254 ? 12.681 -4.806 -0.993 1.00 82.19 254 LEU A O 1
ATOM 1913 N N . GLU A 1 255 ? 14.524 -5.487 0.090 1.00 87.00 255 GLU A N 1
ATOM 1914 C CA . GLU A 1 255 ? 14.041 -6.833 0.370 1.00 87.00 255 GLU A CA 1
ATOM 1915 C C . GLU A 1 255 ? 14.617 -7.327 1.696 1.00 87.00 255 GLU A C 1
ATOM 1917 O O . GLU A 1 255 ? 15.801 -7.646 1.808 1.00 87.00 255 GLU A O 1
ATOM 1922 N N . SER A 1 256 ? 13.766 -7.394 2.714 1.00 91.06 256 SER A N 1
ATOM 1923 C CA . SER A 1 256 ? 14.169 -7.771 4.067 1.00 91.06 256 SER A CA 1
ATOM 1924 C C . SER A 1 256 ? 13.042 -8.484 4.796 1.00 91.06 256 SER A C 1
ATOM 1926 O O . SER A 1 256 ? 11.993 -8.790 4.225 1.00 91.06 256 SER A O 1
ATOM 1928 N N . ARG A 1 257 ? 13.257 -8.765 6.082 1.00 94.44 257 ARG A N 1
ATOM 1929 C CA . ARG A 1 257 ? 12.169 -9.205 6.936 1.00 94.44 257 ARG A CA 1
ATOM 1930 C C . ARG A 1 257 ? 11.212 -8.046 7.207 1.00 94.44 257 ARG A C 1
ATOM 1932 O O . ARG A 1 257 ? 11.633 -6.909 7.393 1.00 94.44 257 ARG A O 1
ATOM 1939 N N . GLY A 1 258 ? 9.923 -8.358 7.246 1.00 94.69 258 GLY A N 1
ATOM 1940 C CA . GLY A 1 258 ? 8.897 -7.435 7.715 1.00 94.69 258 GLY A CA 1
ATOM 1941 C C . GLY A 1 258 ? 8.855 -7.342 9.241 1.00 94.69 258 GLY A C 1
ATOM 1942 O O . GLY A 1 258 ? 9.097 -8.320 9.950 1.00 94.69 258 GLY A O 1
ATOM 1943 N N . GLN A 1 259 ? 8.505 -6.169 9.752 1.00 95.56 259 GLN A N 1
ATOM 1944 C CA . GLN A 1 259 ? 8.151 -5.953 11.151 1.00 95.56 259 GLN A CA 1
ATOM 1945 C C . GLN A 1 259 ? 6.950 -5.018 11.255 1.00 95.56 259 GLN A C 1
ATOM 1947 O O . GLN A 1 259 ? 6.762 -4.136 10.419 1.00 95.56 259 GLN A O 1
ATOM 1952 N N . ILE A 1 260 ? 6.127 -5.220 12.281 1.00 96.31 260 ILE A N 1
ATOM 1953 C CA . ILE A 1 260 ? 4.993 -4.345 12.565 1.00 96.31 260 ILE A CA 1
ATOM 1954 C C . ILE A 1 260 ? 5.409 -3.351 13.638 1.00 96.31 260 ILE A C 1
ATOM 1956 O O . ILE A 1 260 ? 5.870 -3.744 14.715 1.00 96.31 260 ILE A O 1
ATOM 1960 N N . LEU A 1 261 ? 5.234 -2.071 13.333 1.00 95.81 261 LEU A N 1
ATOM 1961 C CA . LEU A 1 261 ? 5.446 -0.986 14.280 1.00 95.81 261 LEU A CA 1
ATOM 1962 C C . LEU A 1 261 ? 4.093 -0.406 14.701 1.00 95.81 261 LEU A C 1
ATOM 1964 O O . LEU A 1 261 ? 3.092 -0.522 13.987 1.00 95.81 261 LEU A O 1
ATOM 1968 N N . ASP A 1 262 ? 4.066 0.185 15.892 1.00 95.81 262 ASP A N 1
ATOM 1969 C CA . ASP A 1 262 ? 2.941 1.001 16.333 1.00 95.81 262 ASP A CA 1
ATOM 1970 C C . ASP A 1 262 ? 3.032 2.363 15.650 1.00 95.81 262 ASP A C 1
ATOM 1972 O O . ASP A 1 262 ? 4.022 3.077 15.798 1.00 95.81 262 ASP A O 1
ATOM 1976 N N . ASN A 1 263 ? 1.985 2.708 14.908 1.00 95.69 263 ASN A N 1
ATOM 1977 C CA . ASN A 1 263 ? 1.873 3.975 14.207 1.00 95.69 263 ASN A CA 1
ATOM 1978 C C . ASN A 1 263 ? 1.045 5.005 14.987 1.00 95.69 263 ASN A C 1
ATOM 1980 O O . ASN A 1 263 ? 0.492 5.923 14.389 1.00 95.69 263 ASN A O 1
ATOM 1984 N N . GLY A 1 264 ? 0.909 4.860 16.305 1.00 94.00 264 GLY A N 1
ATOM 1985 C CA . GLY A 1 264 ? 0.395 5.925 17.164 1.00 94.00 264 GLY A CA 1
ATOM 1986 C C . GLY A 1 264 ? 1.134 7.241 16.908 1.00 94.00 264 GLY A C 1
ATOM 1987 O O . GLY A 1 264 ? 2.334 7.241 16.654 1.00 94.00 264 GLY A O 1
ATOM 1988 N N . ASP A 1 265 ? 0.404 8.357 16.926 1.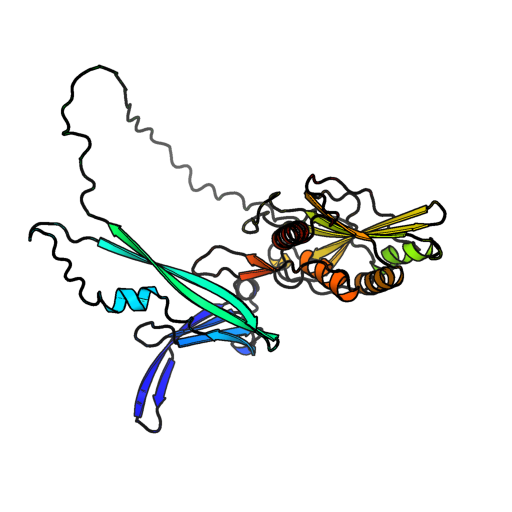00 93.50 265 ASP A N 1
ATOM 1989 C CA . ASP A 1 265 ? 0.951 9.704 16.688 1.00 93.50 265 ASP A CA 1
ATOM 1990 C C . ASP A 1 265 ? 1.491 9.969 15.265 1.00 93.50 265 ASP A C 1
ATOM 1992 O O . ASP A 1 265 ? 2.105 11.008 15.004 1.00 93.50 265 ASP A O 1
ATOM 1996 N N . MET A 1 266 ? 1.211 9.082 14.300 1.00 94.00 266 MET A N 1
ATOM 1997 C CA . MET A 1 266 ? 1.578 9.301 12.899 1.00 94.00 266 MET A CA 1
ATOM 1998 C C . MET A 1 266 ? 0.895 10.543 12.311 1.00 94.00 266 MET A C 1
ATOM 2000 O O . MET A 1 266 ? -0.305 10.778 12.499 1.00 94.00 266 MET A O 1
ATOM 2004 N N . ARG A 1 267 ? 1.642 11.292 11.497 1.00 94.69 267 ARG A N 1
ATOM 2005 C CA . ARG A 1 267 ? 1.081 12.287 10.575 1.00 94.69 267 ARG A CA 1
ATOM 2006 C C . ARG A 1 267 ? 0.617 11.621 9.281 1.00 94.69 267 ARG A C 1
ATOM 2008 O O . ARG A 1 267 ? 1.200 10.637 8.844 1.00 94.69 267 ARG A O 1
ATOM 2015 N N . TYR A 1 268 ? -0.426 12.154 8.669 1.00 95.69 268 TYR A N 1
ATOM 2016 C CA . TYR A 1 268 ? -0.928 11.695 7.377 1.00 95.69 268 TYR A CA 1
ATOM 2017 C C . TYR A 1 268 ? -1.404 12.892 6.555 1.00 95.69 268 TYR A C 1
ATOM 2019 O O . TYR A 1 268 ? -1.847 13.894 7.119 1.00 95.69 268 TYR A O 1
ATOM 2027 N N . GLU A 1 269 ? -1.373 12.771 5.233 1.00 94.19 269 GLU A N 1
ATOM 2028 C CA . GLU A 1 269 ? -1.976 13.735 4.304 1.00 94.19 269 GLU A CA 1
ATOM 2029 C C . GLU A 1 269 ? -3.385 13.292 3.907 1.00 94.19 269 GLU A C 1
ATOM 2031 O O . GLU A 1 269 ? -4.284 14.115 3.717 1.00 94.19 269 GLU A O 1
ATOM 2036 N N . LEU A 1 270 ? -3.598 11.978 3.829 1.00 96.88 270 LEU A N 1
ATOM 2037 C CA . LEU A 1 270 ? -4.847 11.399 3.367 1.00 96.88 270 LEU A CA 1
ATOM 2038 C C . LEU A 1 270 ? -5.304 10.266 4.281 1.00 96.88 270 LEU A C 1
ATOM 2040 O O . LEU A 1 270 ? -4.510 9.470 4.780 1.00 96.88 270 LEU A O 1
ATOM 2044 N N . SER A 1 271 ? -6.613 10.174 4.502 1.00 98.31 271 SER A N 1
ATOM 2045 C CA . SER A 1 271 ? -7.189 9.023 5.185 1.00 98.31 271 SER A CA 1
ATOM 2046 C C . SER A 1 271 ? -8.578 8.670 4.687 1.00 98.31 271 SER A C 1
ATOM 2048 O O . SER A 1 271 ? -9.381 9.575 4.465 1.00 98.31 271 SER A O 1
ATOM 2050 N N . ALA A 1 272 ? -8.889 7.379 4.642 1.00 98.56 272 ALA A N 1
ATOM 2051 C CA . ALA A 1 272 ? -10.215 6.866 4.317 1.00 98.56 272 ALA A CA 1
ATOM 2052 C C . ALA A 1 272 ? -10.792 6.066 5.483 1.00 98.56 272 ALA A C 1
ATOM 2054 O O . ALA A 1 272 ? -10.127 5.152 5.972 1.00 98.56 272 ALA A O 1
ATOM 2055 N N . THR A 1 273 ? -12.014 6.385 5.904 1.00 98.62 273 THR A N 1
ATOM 2056 C CA . THR A 1 273 ? -12.696 5.720 7.022 1.00 98.62 273 THR A CA 1
ATOM 2057 C C . THR A 1 273 ? -13.802 4.800 6.514 1.00 98.62 273 THR A C 1
ATOM 2059 O O . THR A 1 273 ? -14.624 5.172 5.679 1.00 98.62 273 THR A O 1
ATOM 2062 N N . TYR A 1 274 ? -13.855 3.598 7.075 1.00 98.50 274 TYR A N 1
ATOM 2063 C CA . TYR A 1 274 ? -14.838 2.565 6.788 1.00 98.50 274 TYR A CA 1
ATOM 2064 C C . TYR A 1 274 ? -15.536 2.176 8.091 1.00 98.50 274 TYR A C 1
ATOM 2066 O O . TYR A 1 274 ? -14.894 1.702 9.032 1.00 98.50 274 TYR A O 1
ATOM 2074 N N . ALA A 1 275 ? -16.854 2.355 8.152 1.00 98.12 275 ALA A N 1
ATOM 2075 C CA . ALA A 1 275 ? -17.672 1.730 9.186 1.00 98.12 275 ALA A CA 1
ATOM 2076 C C . ALA A 1 275 ? -17.875 0.256 8.817 1.00 98.12 275 ALA A C 1
ATOM 2078 O O . ALA A 1 275 ? -18.260 -0.051 7.688 1.00 98.12 275 ALA A O 1
ATOM 2079 N N . VAL A 1 276 ? -17.599 -0.656 9.747 1.00 98.25 276 VAL A N 1
ATOM 2080 C CA . VAL A 1 276 ? -17.638 -2.101 9.481 1.00 98.25 276 VAL A CA 1
ATOM 2081 C C . VAL A 1 276 ? -18.473 -2.845 10.518 1.00 98.25 276 VAL A C 1
ATOM 2083 O O . VAL A 1 276 ? -18.779 -2.330 11.593 1.00 98.25 276 VAL A O 1
ATOM 2086 N N . THR A 1 277 ? -18.852 -4.081 10.202 1.00 98.06 277 THR A N 1
ATOM 2087 C CA . THR A 1 277 ? -19.503 -4.975 11.164 1.00 98.06 277 THR A CA 1
ATOM 2088 C C . THR A 1 277 ? -18.470 -5.601 12.103 1.00 98.06 277 THR A C 1
ATOM 2090 O O . THR A 1 277 ? -17.279 -5.663 11.789 1.00 98.06 277 THR A O 1
ATOM 2093 N N . GLY A 1 278 ? -18.925 -6.136 13.240 1.00 97.44 278 GLY A N 1
ATOM 2094 C CA . GLY A 1 278 ? -18.051 -6.881 14.151 1.00 97.44 278 GLY A CA 1
ATOM 2095 C C . GLY A 1 278 ? -17.415 -8.121 13.505 1.00 97.44 278 GLY A C 1
ATOM 2096 O O . GLY A 1 278 ? -16.284 -8.464 13.835 1.00 97.44 278 GLY A O 1
ATOM 2097 N N . GLU A 1 279 ? -18.098 -8.759 12.547 1.00 97.75 279 GLU A N 1
ATOM 2098 C CA . GLU A 1 279 ? -17.552 -9.891 11.787 1.00 97.75 279 GLU A CA 1
ATOM 2099 C C . GLU A 1 279 ? -16.392 -9.453 10.881 1.00 97.75 279 GLU A C 1
ATOM 2101 O O . GLU A 1 279 ? -15.309 -10.037 10.936 1.00 97.75 279 GLU A O 1
ATOM 2106 N N . THR A 1 280 ? -16.589 -8.395 10.087 1.00 98.31 280 THR A N 1
ATOM 2107 C CA . THR A 1 280 ? -15.541 -7.803 9.242 1.00 98.31 280 THR A CA 1
ATOM 2108 C C . THR A 1 280 ? -14.351 -7.345 10.083 1.00 98.31 280 THR A C 1
ATOM 2110 O O . THR A 1 280 ? -13.204 -7.636 9.746 1.00 98.31 280 THR A O 1
ATOM 2113 N N . PHE A 1 281 ? -14.612 -6.698 11.221 1.00 98.31 281 PHE A N 1
ATOM 2114 C CA . PHE A 1 281 ? -13.573 -6.275 12.158 1.00 98.31 281 PHE A CA 1
ATOM 2115 C C . PHE A 1 281 ? -12.791 -7.466 12.736 1.00 98.31 281 PHE A C 1
ATOM 2117 O O . PHE A 1 281 ? -11.568 -7.413 12.831 1.00 98.31 281 PHE A O 1
ATOM 2124 N N . GLY A 1 282 ? -13.470 -8.570 13.064 1.00 97.88 282 GLY A N 1
ATOM 2125 C CA . GLY A 1 282 ? -12.832 -9.805 13.527 1.00 97.88 282 GLY A CA 1
ATOM 2126 C C . GLY A 1 282 ? -11.937 -10.459 12.469 1.00 97.88 282 GLY A C 1
ATOM 2127 O O . GLY A 1 282 ? -10.822 -10.873 12.783 1.00 97.88 282 GLY A O 1
ATOM 2128 N N . LYS A 1 283 ? -12.372 -10.499 11.200 1.00 98.25 283 LYS A N 1
ATOM 2129 C CA . LYS A 1 283 ? -11.531 -10.967 10.079 1.00 98.25 283 LYS A CA 1
ATOM 2130 C C . LYS A 1 283 ? -10.276 -10.107 9.927 1.00 98.25 283 LYS A C 1
ATOM 2132 O O . LYS A 1 283 ? -9.188 -10.645 9.732 1.00 98.25 283 LYS A O 1
ATOM 2137 N N . LEU A 1 284 ? -10.424 -8.790 10.080 1.00 97.94 284 LEU A N 1
ATOM 2138 C CA . LEU A 1 284 ? -9.311 -7.850 9.999 1.00 97.94 284 LEU A CA 1
ATOM 2139 C C . LEU A 1 284 ? -8.306 -8.062 11.138 1.00 97.94 284 LEU A C 1
ATOM 2141 O O . LEU A 1 284 ? -7.111 -8.173 10.871 1.00 97.94 284 LEU A O 1
ATOM 2145 N N . ILE A 1 285 ? -8.787 -8.191 12.381 1.00 97.56 285 ILE A N 1
ATOM 2146 C CA . ILE A 1 285 ? -7.960 -8.548 13.544 1.00 97.56 285 ILE A CA 1
ATOM 2147 C C . ILE A 1 285 ? -7.171 -9.828 13.260 1.00 97.56 285 ILE A C 1
ATOM 2149 O O . ILE A 1 285 ? -5.955 -9.834 13.409 1.00 97.56 285 ILE A O 1
ATOM 2153 N N . ASN A 1 286 ? -7.838 -10.889 12.796 1.00 97.00 286 ASN A N 1
ATOM 2154 C CA . ASN A 1 286 ? -7.185 -12.172 12.536 1.00 97.00 286 ASN A CA 1
ATOM 2155 C C . ASN A 1 286 ? -6.070 -12.060 11.489 1.00 97.00 286 ASN A C 1
ATOM 2157 O O . ASN A 1 286 ? -5.017 -12.676 11.652 1.00 97.00 286 ASN A O 1
ATOM 2161 N N . TYR A 1 287 ? -6.279 -11.271 10.431 1.00 96.56 287 TYR A N 1
ATOM 2162 C CA . TYR A 1 287 ? -5.240 -11.021 9.436 1.00 96.56 287 TYR A CA 1
ATOM 2163 C C . TYR A 1 287 ? -4.052 -10.272 10.055 1.00 96.56 287 TYR A C 1
ATOM 2165 O O . TYR A 1 287 ? -2.910 -10.715 9.920 1.00 96.56 287 TYR A O 1
ATOM 2173 N N . ILE A 1 288 ? -4.325 -9.166 10.749 1.00 95.56 288 ILE A N 1
ATOM 2174 C CA . ILE A 1 288 ? -3.325 -8.256 11.321 1.00 95.56 288 ILE A CA 1
ATOM 2175 C C . ILE A 1 288 ? -2.514 -8.905 12.449 1.00 95.56 288 ILE A C 1
ATOM 2177 O O . ILE A 1 288 ? -1.317 -8.665 12.562 1.00 95.56 288 ILE A O 1
ATOM 2181 N N . SER A 1 289 ? -3.134 -9.752 13.274 1.00 95.44 289 SER A N 1
ATOM 2182 C CA . SER A 1 289 ? -2.464 -10.446 14.381 1.00 95.44 289 SER A CA 1
ATOM 2183 C C . SER A 1 289 ? -1.418 -11.471 13.933 1.00 95.44 289 SER A C 1
ATOM 2185 O O . SER A 1 289 ? -0.661 -11.967 14.768 1.00 95.44 289 SER A O 1
ATOM 2187 N N . GLY A 1 290 ? -1.383 -11.835 12.648 1.00 90.19 290 GLY A N 1
ATOM 2188 C CA . GLY A 1 290 ? -0.401 -12.777 12.125 1.00 90.19 290 GLY A CA 1
ATOM 2189 C C . GLY A 1 290 ? 1.000 -12.170 12.037 1.00 90.19 290 GLY A C 1
ATOM 2190 O O . GLY A 1 290 ? 1.169 -11.014 11.658 1.00 90.19 290 GLY A O 1
ATOM 2191 N N . GLU A 1 291 ? 2.024 -12.979 12.312 1.00 79.31 291 GLU A N 1
ATOM 2192 C CA . GLU A 1 291 ? 3.409 -12.578 12.056 1.00 79.31 291 GLU A CA 1
ATOM 2193 C C . GLU A 1 291 ? 3.601 -12.293 10.555 1.00 79.31 291 GLU A C 1
ATOM 2195 O O . GLU A 1 291 ? 3.023 -12.965 9.692 1.00 79.31 291 GLU A O 1
ATOM 2200 N N . ARG A 1 292 ? 4.407 -11.282 10.231 1.00 85.25 292 ARG A N 1
ATOM 2201 C CA . ARG A 1 292 ? 4.820 -10.972 8.861 1.00 85.25 292 ARG A CA 1
ATOM 2202 C C . ARG A 1 292 ? 6.333 -11.051 8.805 1.00 85.25 292 ARG A C 1
ATOM 2204 O O . ARG A 1 292 ? 7.006 -10.357 9.556 1.00 85.25 292 ARG A O 1
ATOM 2211 N N . LYS A 1 293 ? 6.850 -11.962 7.980 1.00 81.81 293 LYS A N 1
ATOM 2212 C CA . LYS A 1 293 ? 8.291 -12.227 7.873 1.00 81.81 293 LYS A CA 1
ATOM 2213 C C . LYS A 1 293 ? 8.907 -11.684 6.604 1.00 81.81 293 LYS A C 1
ATOM 2215 O O . LYS A 1 293 ? 10.117 -11.535 6.587 1.00 81.81 293 LYS A O 1
ATOM 2220 N N . ASP A 1 294 ? 8.103 -11.325 5.617 1.00 90.88 294 ASP A N 1
ATOM 2221 C CA . ASP A 1 294 ? 8.598 -10.899 4.318 1.00 90.88 294 ASP A CA 1
ATOM 2222 C C . ASP A 1 294 ? 8.254 -9.425 4.107 1.00 90.88 294 ASP A C 1
ATOM 2224 O O . ASP A 1 294 ? 7.175 -8.968 4.494 1.00 90.88 294 ASP A O 1
ATOM 2228 N N . TYR A 1 295 ? 9.195 -8.683 3.535 1.00 93.44 295 TYR A N 1
ATOM 2229 C CA . TYR A 1 295 ? 9.020 -7.319 3.064 1.00 93.44 295 TYR A CA 1
ATOM 2230 C C . TYR A 1 295 ? 9.724 -7.184 1.718 1.00 93.44 295 TYR A C 1
ATOM 2232 O O . TYR A 1 295 ? 10.921 -7.457 1.607 1.00 93.44 295 TYR A O 1
ATOM 2240 N N . HIS A 1 296 ? 8.991 -6.719 0.713 1.00 90.62 296 HIS A N 1
ATOM 2241 C CA . HIS A 1 296 ? 9.533 -6.359 -0.589 1.00 90.62 296 HIS A CA 1
ATOM 2242 C C . HIS A 1 296 ? 9.003 -4.987 -0.974 1.00 90.62 296 HIS A C 1
ATOM 2244 O O . HIS A 1 296 ? 7.788 -4.780 -1.004 1.00 90.62 296 HIS A O 1
ATOM 2250 N N . PHE A 1 297 ? 9.887 -4.039 -1.278 1.00 86.06 297 PHE A N 1
ATOM 2251 C CA . PHE A 1 297 ? 9.450 -2.655 -1.464 1.00 86.06 297 PHE A CA 1
ATOM 2252 C C . PHE A 1 297 ? 8.521 -2.454 -2.665 1.00 86.06 297 PHE A C 1
ATOM 2254 O O . PHE A 1 297 ? 7.828 -1.444 -2.680 1.00 86.06 297 PHE A O 1
ATOM 2261 N N . THR A 1 298 ? 8.496 -3.358 -3.652 1.00 83.50 298 THR A N 1
ATOM 2262 C CA . THR A 1 298 ? 7.558 -3.257 -4.785 1.00 83.50 298 THR A CA 1
ATOM 2263 C C . THR A 1 298 ? 6.261 -4.036 -4.584 1.00 83.50 298 THR A C 1
ATOM 2265 O O . THR A 1 298 ? 5.200 -3.523 -4.922 1.00 83.50 298 THR A O 1
ATOM 2268 N N . ASP A 1 299 ? 6.335 -5.244 -4.019 1.00 84.50 299 ASP A N 1
ATOM 2269 C CA . ASP A 1 299 ? 5.261 -6.245 -4.147 1.00 84.50 299 ASP A CA 1
ATOM 2270 C C . ASP A 1 299 ? 4.617 -6.598 -2.800 1.00 84.50 299 ASP A C 1
ATOM 2272 O O . ASP A 1 299 ? 3.528 -7.168 -2.747 1.00 84.50 299 ASP A O 1
ATOM 2276 N N . PHE A 1 300 ? 5.307 -6.318 -1.690 1.00 92.50 300 PHE A N 1
ATOM 2277 C CA . PHE A 1 300 ? 4.784 -6.602 -0.362 1.00 92.50 300 PHE A CA 1
ATOM 2278 C C . PHE A 1 300 ? 5.362 -5.652 0.690 1.00 92.50 300 PHE A C 1
ATOM 2280 O O . PHE A 1 300 ? 6.295 -5.984 1.422 1.00 92.50 300 PHE A O 1
ATOM 2287 N N . ASN A 1 301 ? 4.796 -4.449 0.754 1.00 93.62 301 ASN A N 1
ATOM 2288 C CA . ASN A 1 301 ? 5.218 -3.372 1.651 1.00 9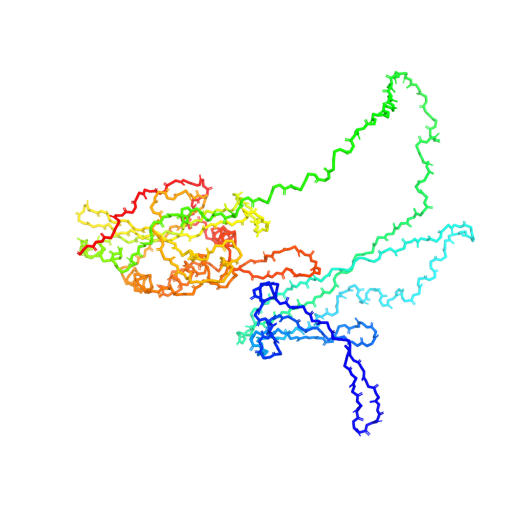3.62 301 ASN A CA 1
ATOM 2289 C C . ASN A 1 301 ? 4.040 -2.839 2.492 1.00 93.62 301 ASN A C 1
ATOM 2291 O O . ASN A 1 301 ? 3.001 -3.485 2.617 1.00 93.62 301 ASN A O 1
ATOM 2295 N N . CYS A 1 302 ? 4.190 -1.651 3.086 1.00 96.44 302 CYS A N 1
ATOM 2296 C CA . CYS A 1 302 ? 3.147 -0.992 3.875 1.00 96.44 302 CYS A CA 1
ATOM 2297 C C . CYS A 1 302 ? 1.796 -0.842 3.141 1.00 96.44 302 CYS A C 1
ATOM 2299 O O . CYS A 1 302 ? 0.747 -1.114 3.726 1.00 96.44 302 CYS A O 1
ATOM 2301 N N . ALA A 1 303 ? 1.802 -0.483 1.853 1.00 96.69 303 ALA A N 1
ATOM 2302 C CA . ALA A 1 303 ? 0.593 -0.326 1.051 1.00 96.69 303 ALA A CA 1
ATOM 2303 C C . ALA A 1 303 ? -0.053 -1.683 0.738 1.00 96.69 303 ALA A C 1
ATOM 2305 O O . ALA A 1 303 ? -1.258 -1.846 0.953 1.00 96.69 303 ALA A O 1
ATOM 2306 N N . SER A 1 304 ? 0.747 -2.673 0.323 1.00 96.06 304 SER A N 1
ATOM 2307 C CA . SER A 1 304 ? 0.288 -4.050 0.089 1.00 96.06 304 SER A CA 1
ATOM 2308 C C . SER A 1 304 ? -0.327 -4.650 1.349 1.00 96.06 304 SER A C 1
ATOM 2310 O O . SER A 1 304 ? -1.385 -5.274 1.299 1.00 96.06 304 SER A O 1
ATOM 2312 N N . TYR A 1 305 ? 0.319 -4.438 2.499 1.00 97.31 305 TYR A N 1
ATOM 2313 C CA . TYR A 1 305 ? -0.126 -4.948 3.790 1.00 97.31 305 TYR A CA 1
ATOM 2314 C C . TYR A 1 305 ? -1.536 -4.461 4.133 1.00 97.31 305 TYR A C 1
ATOM 2316 O O . TYR A 1 305 ? -2.403 -5.277 4.454 1.00 97.31 305 TYR A O 1
ATOM 2324 N N . VAL A 1 306 ? -1.783 -3.153 4.013 1.00 98.25 306 VAL A N 1
ATOM 2325 C CA . VAL A 1 306 ? -3.097 -2.555 4.291 1.00 98.25 306 VAL A CA 1
ATOM 2326 C C . VAL A 1 306 ? -4.137 -2.968 3.251 1.00 98.25 306 VAL A C 1
ATOM 2328 O O . VAL A 1 306 ? -5.263 -3.305 3.620 1.00 98.25 306 VAL A O 1
ATOM 2331 N N . TYR A 1 307 ? -3.763 -3.013 1.970 1.00 98.06 307 TYR A N 1
ATOM 2332 C CA . TYR A 1 307 ? -4.640 -3.496 0.904 1.00 98.06 307 TYR A CA 1
ATOM 2333 C C . TYR A 1 307 ? -5.100 -4.938 1.158 1.00 98.06 307 TYR A C 1
ATOM 2335 O O . TYR A 1 307 ? -6.302 -5.200 1.220 1.00 98.06 307 TYR A O 1
ATOM 2343 N N . GLN A 1 308 ? -4.164 -5.862 1.389 1.00 96.94 308 GLN A N 1
ATOM 2344 C CA . GLN A 1 308 ? -4.470 -7.271 1.644 1.00 96.94 308 GLN A CA 1
ATOM 2345 C C . GLN A 1 308 ? -5.249 -7.476 2.950 1.00 96.94 308 GLN A C 1
ATOM 2347 O O . GLN A 1 308 ? -6.123 -8.342 3.001 1.00 96.94 308 GLN A O 1
ATOM 2352 N N . ALA A 1 309 ? -5.004 -6.656 3.980 1.00 97.69 309 ALA A N 1
ATOM 2353 C CA . ALA A 1 309 ? -5.815 -6.659 5.197 1.00 97.69 309 ALA A CA 1
ATOM 2354 C C . ALA A 1 309 ? -7.282 -6.310 4.895 1.00 97.69 309 ALA A C 1
ATOM 2356 O O . ALA A 1 309 ? -8.191 -6.994 5.367 1.00 97.69 309 ALA A O 1
ATOM 2357 N N . GLY A 1 310 ? -7.513 -5.298 4.051 1.00 98.12 310 GLY A N 1
ATOM 2358 C CA . GLY A 1 310 ? -8.843 -4.957 3.550 1.00 98.12 310 GLY A CA 1
ATOM 2359 C C . GLY A 1 310 ? -9.498 -6.108 2.795 1.00 98.12 310 GLY A C 1
ATOM 2360 O O . GLY A 1 310 ? -10.619 -6.490 3.129 1.00 98.12 310 GLY A O 1
ATOM 2361 N N . GLN A 1 311 ? -8.777 -6.711 1.843 1.00 97.81 311 GLN A N 1
ATOM 2362 C CA . GLN A 1 311 ? -9.283 -7.842 1.057 1.00 97.81 311 GLN A CA 1
ATOM 2363 C C . GLN A 1 311 ? -9.669 -9.034 1.947 1.00 97.81 311 GLN A C 1
ATOM 2365 O O . GLN A 1 311 ? -10.762 -9.579 1.802 1.00 97.81 311 GLN A O 1
ATOM 2370 N N . ALA A 1 312 ? -8.830 -9.392 2.924 1.00 96.94 312 ALA A N 1
ATOM 2371 C CA . ALA A 1 312 ? -9.095 -10.491 3.856 1.00 96.94 312 ALA A CA 1
ATOM 2372 C C . ALA A 1 312 ? -10.358 -10.272 4.714 1.00 96.94 312 ALA A C 1
ATOM 2374 O O . ALA A 1 312 ? -11.025 -11.232 5.106 1.00 96.94 312 ALA A O 1
ATOM 2375 N N . ALA A 1 313 ? -10.703 -9.014 4.997 1.00 98.06 313 ALA A N 1
ATOM 2376 C CA . ALA A 1 313 ? -11.891 -8.641 5.760 1.00 98.06 313 ALA A CA 1
ATOM 2377 C C . ALA A 1 313 ? -13.122 -8.314 4.892 1.00 98.06 313 ALA A C 1
ATOM 2379 O O . ALA A 1 313 ? -14.219 -8.159 5.433 1.00 98.06 313 ALA A O 1
ATOM 2380 N N . GLY A 1 314 ? -12.973 -8.236 3.565 1.00 97.94 314 GLY A N 1
ATOM 2381 C CA . GLY A 1 314 ? -14.031 -7.792 2.654 1.00 97.94 314 GLY A CA 1
ATOM 2382 C C . GLY A 1 314 ? -14.291 -6.281 2.703 1.00 97.94 314 GLY A C 1
ATOM 2383 O O . GLY A 1 314 ? -15.400 -5.839 2.414 1.00 97.94 314 GLY A O 1
ATOM 2384 N N . ILE A 1 315 ? -13.295 -5.482 3.098 1.00 98.12 315 ILE A N 1
ATOM 2385 C CA . ILE A 1 315 ? -13.347 -4.016 3.043 1.00 98.12 315 ILE A CA 1
ATOM 2386 C C . ILE A 1 315 ? -12.845 -3.589 1.658 1.00 98.12 315 ILE A C 1
ATOM 2388 O O . ILE A 1 315 ? -11.758 -4.018 1.263 1.00 98.12 315 ILE A O 1
ATOM 2392 N N . PRO A 1 316 ? -13.575 -2.733 0.921 1.00 97.19 316 PRO A N 1
ATOM 2393 C CA . PRO A 1 316 ? -13.213 -2.336 -0.438 1.00 97.19 316 PRO A CA 1
ATOM 2394 C C . PRO A 1 316 ? -12.087 -1.285 -0.447 1.00 97.19 316 PRO A C 1
ATOM 2396 O O . PRO A 1 316 ? -12.259 -0.190 -0.979 1.00 97.19 316 PRO A O 1
ATOM 2399 N N . ILE A 1 317 ? -10.941 -1.604 0.163 1.00 97.94 317 ILE A N 1
ATOM 2400 C CA . ILE A 1 317 ? -9.711 -0.814 0.048 1.00 97.94 317 ILE A CA 1
ATOM 2401 C C . ILE A 1 317 ? -9.188 -0.994 -1.384 1.00 97.94 317 ILE A C 1
ATOM 2403 O O . ILE A 1 317 ? -9.042 -2.140 -1.824 1.00 97.94 317 ILE A O 1
ATOM 2407 N N . PRO A 1 318 ? -8.938 0.092 -2.131 1.00 97.06 318 PRO A N 1
ATOM 2408 C CA . PRO A 1 318 ? -8.568 -0.002 -3.532 1.00 97.06 318 PRO A CA 1
ATOM 2409 C C . PRO A 1 318 ? -7.118 -0.473 -3.698 1.00 97.06 318 PRO A C 1
ATOM 2411 O O . PRO A 1 318 ? -6.304 -0.396 -2.777 1.00 97.06 318 PRO A O 1
ATOM 2414 N N . ASN A 1 319 ? -6.813 -0.987 -4.888 1.00 95.06 319 ASN A N 1
ATOM 2415 C CA . ASN A 1 319 ? -5.496 -1.514 -5.229 1.00 95.06 319 ASN A CA 1
ATOM 2416 C C . ASN A 1 319 ? -4.449 -0.372 -5.274 1.00 95.06 319 ASN A C 1
ATOM 2418 O O . ASN A 1 319 ? -4.671 0.591 -6.009 1.00 95.06 319 ASN A O 1
ATOM 2422 N N . PRO A 1 320 ? -3.333 -0.456 -4.521 1.00 94.69 320 PRO A N 1
ATOM 2423 C CA . PRO A 1 320 ? -2.315 0.592 -4.472 1.00 94.69 320 PRO A CA 1
ATOM 2424 C C . PRO A 1 320 ? -1.257 0.506 -5.583 1.00 94.69 320 PRO A C 1
ATOM 2426 O O . PRO A 1 320 ? -0.300 1.287 -5.554 1.00 94.69 320 PRO A O 1
ATOM 2429 N N . ILE A 1 321 ? -1.386 -0.429 -6.530 1.00 90.06 321 ILE A N 1
ATOM 2430 C CA . ILE A 1 321 ? -0.450 -0.571 -7.646 1.00 90.06 321 ILE A CA 1
ATOM 2431 C C . ILE A 1 321 ? -0.476 0.683 -8.522 1.00 90.06 321 ILE A C 1
ATOM 2433 O O . ILE A 1 321 ? -1.518 1.095 -9.030 1.00 90.06 321 ILE A O 1
ATOM 2437 N N . THR A 1 322 ? 0.699 1.257 -8.758 1.00 85.31 322 THR A N 1
ATOM 2438 C CA . THR A 1 322 ? 0.894 2.381 -9.680 1.00 85.31 322 THR A CA 1
ATOM 2439 C C . THR A 1 322 ? 2.225 2.223 -10.424 1.00 85.31 322 THR A C 1
ATOM 2441 O O . THR A 1 322 ? 3.113 1.518 -9.925 1.00 85.31 322 THR A O 1
ATOM 2444 N N . PRO A 1 323 ? 2.406 2.848 -11.603 1.00 79.56 323 PRO A N 1
ATOM 2445 C CA . PRO A 1 323 ? 3.710 2.903 -12.248 1.00 79.56 323 PRO A CA 1
ATOM 2446 C C . PRO A 1 323 ? 4.767 3.551 -11.341 1.00 79.56 323 PRO A C 1
ATOM 2448 O O . PRO A 1 323 ? 4.521 4.590 -10.724 1.00 79.56 323 PRO A O 1
ATOM 2451 N N . VAL A 1 324 ? 5.957 2.958 -11.282 1.00 77.56 324 VAL A N 1
ATOM 2452 C CA . VAL A 1 324 ? 7.134 3.482 -10.571 1.00 77.56 324 VAL A CA 1
ATOM 2453 C C . VAL A 1 324 ? 8.338 3.529 -11.504 1.00 77.56 324 VAL A C 1
ATOM 2455 O O . VAL A 1 324 ? 8.447 2.716 -12.417 1.00 77.56 324 VAL A O 1
ATOM 2458 N N . GLY A 1 325 ? 9.278 4.438 -11.256 1.00 68.62 325 GLY A N 1
ATOM 2459 C CA . GLY A 1 325 ? 10.483 4.602 -12.077 1.00 68.62 325 GLY A CA 1
ATOM 2460 C C . GLY A 1 325 ? 10.319 5.621 -13.208 1.00 68.62 325 GLY A C 1
ATOM 2461 O O . GLY A 1 325 ? 9.236 6.147 -13.454 1.00 68.62 325 GLY A O 1
ATOM 2462 N N . ILE A 1 326 ? 11.429 5.944 -13.872 1.00 57.12 326 ILE A N 1
ATOM 2463 C CA . ILE A 1 326 ? 11.456 6.913 -14.975 1.00 57.12 326 ILE A CA 1
ATOM 2464 C C . ILE A 1 326 ? 11.177 6.166 -16.281 1.00 57.12 326 ILE A C 1
ATOM 2466 O O . ILE A 1 326 ? 11.729 5.093 -16.524 1.00 57.12 326 ILE A O 1
ATOM 2470 N N . SER A 1 327 ? 10.339 6.741 -17.144 1.00 51.81 327 SER A N 1
ATOM 2471 C CA . SER A 1 327 ? 10.151 6.257 -18.512 1.00 51.81 327 SER A CA 1
ATOM 2472 C C . SER A 1 327 ? 11.492 6.255 -19.258 1.00 51.81 327 SER A C 1
ATOM 2474 O O . SER A 1 327 ? 12.065 7.319 -19.493 1.00 51.81 327 SER A O 1
ATOM 2476 N N . GLY A 1 328 ? 12.001 5.076 -19.621 1.00 46.62 328 GLY A N 1
ATOM 2477 C CA . GLY A 1 328 ? 13.270 4.935 -20.336 1.00 46.62 328 GLY A CA 1
ATOM 2478 C C . GLY A 1 328 ? 13.918 3.551 -20.191 1.00 46.62 328 GLY A C 1
ATOM 2479 O O . GLY A 1 328 ? 13.359 2.661 -19.540 1.00 46.62 328 GLY A O 1
ATOM 2480 N N . PRO A 1 329 ? 15.099 3.345 -20.803 1.00 35.88 329 PRO A N 1
ATOM 2481 C CA . PRO A 1 329 ? 15.880 2.116 -20.668 1.00 35.88 329 PRO A CA 1
ATOM 2482 C C . PRO A 1 329 ? 16.282 1.901 -19.200 1.00 35.88 329 PRO A C 1
ATOM 2484 O O . PRO A 1 329 ? 16.935 2.753 -18.605 1.00 35.88 329 PRO A O 1
ATOM 2487 N N . GLY A 1 330 ? 15.852 0.787 -18.603 1.00 51.56 330 GLY A N 1
ATOM 2488 C CA . GLY A 1 330 ? 15.907 0.549 -17.148 1.00 51.56 330 GLY A CA 1
ATOM 2489 C C . GLY A 1 330 ? 14.522 0.382 -16.511 1.00 51.56 330 GLY A C 1
ATOM 2490 O O . GLY A 1 330 ? 14.401 -0.292 -15.494 1.00 51.56 330 GLY A O 1
ATOM 2491 N N . GLY A 1 331 ? 13.483 0.868 -17.200 1.00 53.94 331 GLY A N 1
ATOM 2492 C CA . GLY A 1 331 ? 12.088 0.467 -17.045 1.00 53.94 331 GLY A CA 1
ATOM 2493 C C . GLY A 1 331 ? 11.301 1.237 -15.989 1.00 53.94 331 GLY A C 1
ATOM 2494 O O . GLY A 1 331 ? 11.664 1.269 -14.817 1.00 53.94 331 GLY A O 1
ATOM 2495 N N . ALA A 1 332 ? 10.140 1.751 -16.401 1.00 66.12 332 ALA A N 1
ATOM 2496 C CA . ALA A 1 332 ? 9.030 1.909 -15.477 1.00 66.12 332 ALA A CA 1
ATOM 2497 C C . ALA A 1 332 ? 8.551 0.503 -15.058 1.00 66.12 332 ALA A C 1
ATOM 2499 O O . ALA A 1 332 ? 8.354 -0.384 -15.897 1.00 66.12 332 ALA A O 1
ATOM 2500 N N . GLY A 1 333 ? 8.443 0.277 -13.755 1.00 73.31 333 GLY A N 1
AT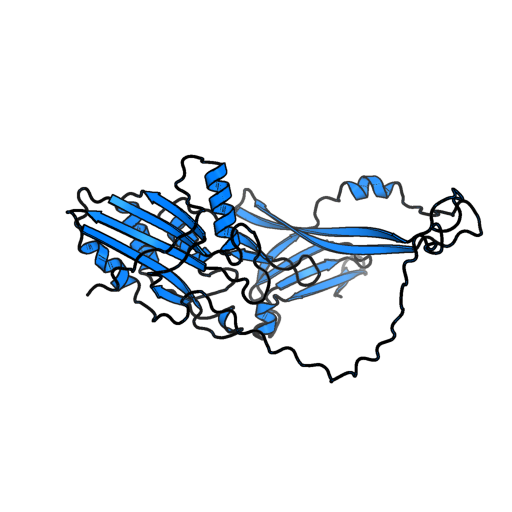OM 2501 C CA . GLY A 1 333 ? 7.850 -0.907 -13.147 1.00 73.31 333 GLY A CA 1
ATOM 2502 C C . GLY A 1 333 ? 6.479 -0.589 -12.567 1.00 73.31 333 GLY A C 1
ATOM 2503 O O . GLY A 1 333 ? 5.975 0.522 -12.702 1.00 73.31 333 GLY A O 1
ATOM 2504 N N . PHE A 1 334 ? 5.891 -1.563 -11.888 1.00 80.44 334 PHE A N 1
ATOM 2505 C CA . PHE A 1 334 ? 4.708 -1.361 -11.064 1.00 80.44 334 PHE A CA 1
ATOM 2506 C C . PHE A 1 334 ? 5.053 -1.773 -9.648 1.00 80.44 334 PHE A C 1
ATOM 2508 O O . PHE A 1 334 ? 5.772 -2.749 -9.447 1.00 80.44 334 PHE A O 1
ATOM 2515 N N . ALA A 1 335 ? 4.562 -1.007 -8.690 1.00 85.62 335 ALA A N 1
ATOM 2516 C CA . ALA A 1 335 ? 4.691 -1.340 -7.288 1.00 85.62 335 ALA A CA 1
ATOM 2517 C C . ALA A 1 335 ? 3.436 -0.910 -6.546 1.00 85.62 335 ALA A C 1
ATOM 2519 O O . ALA A 1 335 ? 2.795 0.086 -6.901 1.00 85.62 335 ALA A O 1
ATOM 2520 N N . ASP A 1 336 ? 3.143 -1.625 -5.472 1.00 91.62 336 ASP A N 1
ATOM 2521 C CA . ASP A 1 336 ? 2.263 -1.139 -4.427 1.00 91.62 336 ASP A CA 1
ATOM 2522 C C . ASP A 1 336 ? 2.934 0.076 -3.793 1.00 91.62 336 ASP A C 1
ATOM 2524 O O . ASP A 1 336 ? 4.023 -0.036 -3.240 1.00 91.62 336 ASP A O 1
ATOM 2528 N N . THR A 1 337 ? 2.339 1.263 -3.872 1.00 91.62 337 THR A N 1
ATOM 2529 C CA . THR A 1 337 ? 2.965 2.448 -3.263 1.00 91.62 337 THR A CA 1
ATOM 2530 C C . THR A 1 337 ? 1.978 3.245 -2.425 1.00 91.62 337 THR A C 1
ATOM 2532 O O . THR A 1 337 ? 0.781 3.250 -2.712 1.00 91.62 337 THR A O 1
ATOM 2535 N N . PRO A 1 338 ? 2.459 3.987 -1.414 1.00 93.69 338 PRO A N 1
ATOM 2536 C CA . PRO A 1 338 ? 1.646 4.976 -0.712 1.00 93.69 338 PRO A CA 1
ATOM 2537 C C . PRO A 1 338 ? 1.006 6.005 -1.655 1.00 93.69 338 PRO A C 1
ATOM 2539 O O . PRO A 1 338 ? -0.176 6.306 -1.514 1.00 93.69 338 PRO A O 1
ATOM 2542 N N . ALA A 1 339 ? 1.741 6.486 -2.664 1.00 88.69 339 ALA A N 1
ATOM 2543 C CA . ALA A 1 339 ? 1.199 7.395 -3.677 1.00 88.69 339 ALA A CA 1
ATOM 2544 C C . ALA A 1 339 ? 0.086 6.730 -4.510 1.00 88.69 339 ALA A C 1
ATOM 2546 O O . ALA A 1 339 ? -0.956 7.336 -4.757 1.00 88.69 339 ALA A O 1
ATOM 2547 N N . GLY A 1 340 ? 0.269 5.461 -4.888 1.00 90.06 340 GLY A N 1
ATOM 2548 C CA . GLY A 1 340 ? -0.744 4.658 -5.570 1.00 90.06 340 GLY A CA 1
ATOM 2549 C C . GLY A 1 340 ? -1.990 4.438 -4.711 1.00 90.06 340 GLY A C 1
ATOM 2550 O O . GLY A 1 340 ? -3.099 4.659 -5.187 1.00 90.06 340 GLY A O 1
ATOM 2551 N N . MET A 1 341 ? -1.826 4.129 -3.419 1.00 96.31 341 MET A N 1
ATOM 2552 C CA . MET A 1 341 ? -2.935 4.050 -2.459 1.00 96.31 341 MET A CA 1
ATOM 2553 C C . MET A 1 341 ? -3.697 5.381 -2.369 1.00 96.31 341 MET A C 1
ATOM 2555 O O . MET A 1 341 ? -4.924 5.395 -2.443 1.00 96.31 341 MET A O 1
ATOM 2559 N N . ALA A 1 342 ? -2.994 6.511 -2.242 1.00 94.88 342 ALA A N 1
ATOM 2560 C CA . ALA A 1 342 ? -3.626 7.828 -2.189 1.00 94.88 342 ALA A CA 1
ATOM 2561 C C . ALA A 1 342 ? -4.411 8.144 -3.471 1.00 94.88 342 ALA A C 1
ATOM 2563 O O . ALA A 1 342 ? -5.567 8.567 -3.397 1.00 94.88 342 ALA A O 1
ATOM 2564 N N . ALA A 1 343 ? -3.816 7.909 -4.645 1.00 91.19 343 ALA A N 1
ATOM 2565 C CA . ALA A 1 343 ? -4.473 8.106 -5.934 1.00 91.19 343 ALA A CA 1
ATOM 2566 C C . ALA A 1 343 ? -5.733 7.237 -6.068 1.00 91.19 343 ALA A C 1
ATOM 2568 O O . ALA A 1 343 ? -6.801 7.749 -6.410 1.00 91.19 343 ALA A O 1
ATOM 2569 N N . ALA A 1 344 ? -5.638 5.956 -5.712 1.00 95.44 344 ALA A N 1
ATOM 2570 C CA . ALA A 1 344 ? -6.747 5.018 -5.808 1.00 95.44 344 ALA A CA 1
ATOM 2571 C C . ALA A 1 344 ? -7.894 5.363 -4.835 1.00 95.44 344 ALA A C 1
ATOM 2573 O O . ALA A 1 344 ? -9.068 5.273 -5.196 1.00 95.44 344 ALA A O 1
ATOM 2574 N N . LEU A 1 345 ? -7.585 5.839 -3.622 1.00 97.31 345 LEU A N 1
ATOM 2575 C CA . LEU A 1 345 ? -8.590 6.334 -2.670 1.00 97.31 345 LEU A CA 1
ATOM 2576 C C . LEU A 1 345 ? -9.280 7.616 -3.165 1.00 97.31 345 LEU A C 1
ATOM 2578 O O . LEU A 1 345 ? -10.494 7.763 -3.007 1.00 97.31 345 LEU A O 1
ATOM 2582 N N . ARG A 1 346 ? -8.542 8.536 -3.801 1.00 94.00 346 ARG A N 1
ATOM 2583 C CA . ARG A 1 346 ? -9.135 9.725 -4.443 1.00 94.00 346 ARG A CA 1
ATOM 2584 C C . ARG A 1 346 ? -10.056 9.341 -5.595 1.00 94.00 346 ARG A C 1
ATOM 2586 O O . ARG A 1 346 ? -11.156 9.881 -5.695 1.00 94.00 346 ARG A O 1
ATOM 2593 N N . GLU A 1 347 ? -9.647 8.390 -6.430 1.00 94.25 347 GLU A N 1
ATOM 2594 C CA . GLU A 1 347 ? -10.485 7.868 -7.511 1.00 94.25 347 GLU A CA 1
ATOM 2595 C C . GLU A 1 347 ? -11.756 7.205 -6.958 1.00 94.25 347 GLU A C 1
ATOM 2597 O O . GLU A 1 347 ? -12.858 7.439 -7.460 1.00 94.25 347 GLU A O 1
ATOM 2602 N N . GLN A 1 348 ? -11.636 6.431 -5.877 1.00 95.81 348 GLN A N 1
ATOM 2603 C CA . GLN A 1 348 ? -12.784 5.835 -5.200 1.00 95.81 348 GLN A CA 1
ATOM 2604 C C . GLN A 1 348 ? -13.747 6.902 -4.658 1.00 95.81 348 GLN A C 1
ATOM 2606 O O . GLN A 1 348 ? -14.954 6.763 -4.842 1.00 95.81 348 GLN A O 1
ATOM 2611 N N . LYS A 1 349 ? -13.243 7.991 -4.061 1.00 96.25 349 LYS A N 1
ATOM 2612 C CA . LYS A 1 349 ? -14.058 9.140 -3.621 1.00 96.25 349 LYS A CA 1
ATOM 2613 C C . LYS A 1 349 ? -14.713 9.876 -4.788 1.00 96.25 349 LYS A C 1
ATOM 2615 O O . LYS A 1 349 ? -15.847 10.327 -4.659 1.00 96.25 349 LYS A O 1
ATOM 2620 N N . PHE A 1 350 ? -14.029 9.993 -5.922 1.00 94.88 350 PHE A N 1
ATOM 2621 C CA . PHE A 1 350 ? -14.611 10.562 -7.135 1.00 94.88 350 PHE A CA 1
ATOM 2622 C C . PHE A 1 350 ? -15.789 9.711 -7.640 1.00 94.88 350 PHE A C 1
ATOM 2624 O O . PHE A 1 350 ? -16.849 10.250 -7.947 1.00 94.88 350 PHE A O 1
ATOM 2631 N N . LYS A 1 351 ? -15.640 8.378 -7.650 1.00 95.50 351 LYS A N 1
ATOM 2632 C CA . LYS A 1 351 ? -16.705 7.428 -8.029 1.00 95.50 351 LYS A CA 1
ATOM 2633 C C . LYS A 1 351 ? -17.821 7.325 -6.984 1.00 95.50 351 LYS A C 1
ATOM 2635 O O . LYS A 1 351 ? -18.971 7.077 -7.336 1.00 95.50 351 LYS A O 1
ATOM 2640 N N . ASN A 1 352 ? -17.492 7.510 -5.709 1.00 96.75 352 ASN A N 1
ATOM 2641 C CA . ASN A 1 352 ? -18.421 7.494 -4.586 1.00 96.75 352 ASN A CA 1
ATOM 2642 C C . ASN A 1 352 ? -18.243 8.756 -3.723 1.00 96.75 352 ASN A C 1
ATOM 2644 O O . ASN A 1 352 ? -17.529 8.721 -2.713 1.00 96.75 352 ASN A O 1
ATOM 2648 N N . PRO A 1 353 ? -18.939 9.860 -4.056 1.00 96.31 353 PRO A N 1
ATOM 2649 C CA . PRO A 1 353 ? -18.836 11.113 -3.311 1.00 96.31 353 PRO A CA 1
ATOM 2650 C C . PRO A 1 353 ? -19.227 11.012 -1.831 1.00 96.31 353 PRO A C 1
ATOM 2652 O O . PRO A 1 353 ? -18.840 11.880 -1.052 1.00 96.31 353 PRO A O 1
ATOM 2655 N N . ALA A 1 354 ? -19.951 9.968 -1.414 1.00 96.31 354 ALA A N 1
ATOM 2656 C CA . ALA A 1 354 ? -20.322 9.743 -0.016 1.00 96.31 354 ALA A CA 1
ATOM 2657 C C . ALA A 1 354 ? -19.213 9.073 0.818 1.00 96.31 354 ALA A C 1
ATOM 2659 O O . ALA A 1 354 ? -19.319 9.034 2.040 1.00 96.31 354 ALA A O 1
ATOM 2660 N N . MET A 1 355 ? -18.150 8.561 0.186 1.00 97.00 355 MET A N 1
ATOM 2661 C CA . MET A 1 355 ? -17.012 7.958 0.885 1.00 97.00 355 MET A CA 1
ATOM 2662 C C . MET A 1 355 ? -16.391 8.946 1.881 1.00 97.00 355 MET A C 1
ATOM 2664 O O . MET A 1 355 ? -16.121 10.097 1.529 1.00 97.00 355 MET A O 1
ATOM 2668 N N . ASP A 1 356 ? -16.130 8.504 3.109 1.00 97.81 356 ASP A N 1
ATOM 2669 C CA . ASP A 1 356 ? -15.445 9.319 4.112 1.00 97.81 356 ASP A CA 1
ATOM 2670 C C . ASP A 1 356 ? -13.938 9.347 3.820 1.00 97.81 356 ASP A C 1
ATOM 2672 O O . ASP A 1 356 ? -13.185 8.449 4.204 1.00 97.81 356 ASP A O 1
ATOM 2676 N N . LEU A 1 357 ? -13.523 10.363 3.060 1.00 97.81 357 LEU A N 1
ATOM 2677 C CA . LEU A 1 357 ? -12.139 10.624 2.685 1.00 97.81 357 LEU A CA 1
ATOM 2678 C C . LEU A 1 357 ? -11.732 12.012 3.192 1.00 97.81 357 LEU A C 1
ATOM 2680 O O . LEU A 1 357 ? -12.242 13.025 2.708 1.00 97.81 357 LEU A O 1
ATOM 2684 N N . ASN A 1 358 ? -10.769 12.054 4.109 1.00 96.69 358 ASN A N 1
ATOM 2685 C CA . ASN A 1 358 ? -10.102 13.284 4.528 1.00 96.69 358 ASN A CA 1
ATOM 2686 C C . ASN A 1 358 ? -8.822 13.480 3.700 1.00 96.69 358 ASN A C 1
ATOM 2688 O O . ASN A 1 358 ? -7.973 12.592 3.666 1.00 96.69 358 ASN A O 1
ATOM 2692 N N . GLN A 1 359 ? -8.691 14.646 3.063 1.00 94.25 359 GLN A N 1
ATOM 2693 C CA . GLN A 1 359 ? -7.517 15.065 2.281 1.00 94.25 359 GLN A CA 1
ATOM 2694 C C . GLN A 1 359 ? -6.803 16.294 2.875 1.00 94.25 359 GLN A C 1
ATOM 2696 O O . GLN A 1 359 ? -5.862 16.805 2.280 1.00 94.25 359 GLN A O 1
ATOM 2701 N N . GLY A 1 360 ? -7.267 16.805 4.020 1.00 90.12 360 GLY A N 1
ATOM 2702 C CA . GLY A 1 360 ? -6.645 17.930 4.729 1.00 90.12 360 GLY A CA 1
ATOM 2703 C C . GLY A 1 360 ? -5.504 17.511 5.658 1.00 90.12 360 GLY A C 1
ATOM 2704 O O . GLY A 1 360 ? -4.983 18.343 6.397 1.00 90.12 360 GLY A O 1
ATOM 2705 N N . GLY A 1 361 ? -5.146 16.226 5.648 1.00 93.31 361 GLY A N 1
ATOM 2706 C CA . GLY A 1 361 ? -4.178 15.629 6.550 1.00 93.31 361 GLY A CA 1
ATOM 2707 C C . GLY A 1 361 ? -4.578 15.656 8.023 1.00 93.31 361 GLY A C 1
ATOM 2708 O O . GLY A 1 361 ? -5.737 15.875 8.395 1.00 93.31 361 GLY A O 1
ATOM 2709 N N . GLY A 1 362 ? -3.591 15.380 8.869 1.00 95.38 362 GLY A N 1
ATOM 2710 C CA . GLY A 1 362 ? -3.688 15.486 10.315 1.00 95.38 362 GLY A CA 1
ATOM 2711 C C . GLY A 1 362 ? -2.665 14.620 11.038 1.00 95.38 362 GLY A C 1
ATOM 2712 O O . GLY A 1 362 ? -1.773 14.026 10.435 1.00 95.38 362 GLY A O 1
ATOM 2713 N N . THR A 1 363 ? -2.838 14.534 12.350 1.00 96.19 363 THR A N 1
ATOM 2714 C CA . THR A 1 363 ? -2.101 13.619 13.222 1.00 96.19 363 THR A CA 1
ATOM 2715 C C . THR A 1 363 ? -3.124 12.741 13.921 1.00 96.19 363 THR A C 1
ATOM 2717 O O . THR A 1 363 ? -4.151 13.238 14.390 1.00 96.19 363 THR A O 1
ATOM 2720 N N . ILE A 1 364 ? -2.906 11.431 13.931 1.00 95.19 364 ILE A N 1
ATOM 2721 C CA . ILE A 1 364 ? -3.726 10.531 14.747 1.00 95.19 364 ILE A CA 1
ATOM 2722 C C . ILE A 1 364 ? -3.255 10.566 16.199 1.00 95.19 364 ILE A C 1
ATOM 2724 O O . ILE A 1 364 ? -2.116 10.913 16.467 1.00 95.19 364 ILE A O 1
ATOM 2728 N N . GLY A 1 365 ? -4.132 10.224 17.141 1.00 95.00 365 GLY A N 1
ATOM 2729 C CA . GLY A 1 365 ? -3.721 10.074 18.536 1.00 95.00 365 GLY A CA 1
ATOM 2730 C C . GLY A 1 365 ? -2.853 8.829 18.764 1.00 95.00 365 GLY A C 1
ATOM 2731 O O . GLY A 1 365 ? -2.702 7.998 17.856 1.00 95.00 365 GLY A O 1
ATOM 2732 N N . PRO A 1 366 ? -2.345 8.656 19.992 1.00 95.62 366 PRO A N 1
ATOM 2733 C CA . PRO A 1 366 ? -1.575 7.481 20.349 1.00 95.62 366 PRO A CA 1
ATOM 2734 C C . PRO A 1 366 ? -2.462 6.237 20.311 1.00 95.62 366 PRO A C 1
ATOM 2736 O O . PRO A 1 366 ? -3.649 6.264 20.661 1.00 95.62 366 PRO A O 1
ATOM 2739 N N . SER A 1 367 ? -1.865 5.121 19.914 1.00 95.75 367 SER A N 1
ATOM 2740 C CA . SER A 1 367 ? -2.456 3.800 20.090 1.00 95.75 367 SER A CA 1
ATOM 2741 C C . SER A 1 367 ? -2.641 3.490 21.579 1.00 95.75 367 SER A C 1
ATOM 2743 O O . SER A 1 367 ? -1.946 4.025 22.446 1.00 95.75 367 SER A O 1
ATOM 2745 N N . LYS A 1 368 ? -3.556 2.570 21.904 1.00 95.25 368 LYS A N 1
ATOM 2746 C CA . LYS A 1 368 ? -3.697 2.067 23.282 1.00 95.25 368 LYS A CA 1
ATOM 2747 C C . LYS A 1 368 ? -2.426 1.343 23.754 1.00 95.25 368 LYS A C 1
ATOM 2749 O O . LYS A 1 368 ? -2.184 1.276 24.961 1.00 95.25 368 LYS A O 1
ATOM 2754 N N . GLY A 1 369 ? -1.642 0.820 22.811 1.00 93.38 369 GLY A N 1
ATOM 2755 C CA . GLY A 1 369 ? -0.474 -0.012 23.066 1.00 93.38 369 GLY A CA 1
ATOM 2756 C C . GLY A 1 369 ? -0.863 -1.476 23.301 1.00 93.38 369 GLY A C 1
ATOM 2757 O O . GLY A 1 369 ? -2.040 -1.828 23.200 1.00 93.38 369 GLY A O 1
ATOM 2758 N N . PRO A 1 370 ? 0.105 -2.355 23.597 1.00 93.44 370 PRO A N 1
ATOM 2759 C CA . PRO A 1 370 ? -0.154 -3.779 23.766 1.00 93.44 370 PRO A CA 1
ATOM 2760 C C . PRO A 1 370 ? -0.945 -4.054 25.050 1.00 93.44 370 PRO A C 1
ATOM 2762 O O . PRO A 1 370 ? -0.597 -3.555 26.123 1.00 93.44 370 PRO A O 1
ATOM 2765 N N . CYS A 1 371 ? -1.970 -4.900 24.957 1.00 89.88 371 CYS A N 1
ATOM 2766 C CA . CYS A 1 371 ? -2.677 -5.422 26.124 1.00 89.88 371 CYS A CA 1
ATOM 2767 C C . CYS A 1 371 ? -2.032 -6.722 26.619 1.00 89.88 371 CYS A C 1
ATOM 2769 O O . CYS A 1 371 ? -1.307 -7.394 25.881 1.00 89.88 371 CYS A O 1
ATOM 2771 N N . LYS A 1 372 ? -2.225 -7.007 27.910 1.00 70.88 372 LYS A N 1
ATOM 2772 C CA . LYS A 1 372 ? -1.658 -8.168 28.606 1.00 70.88 372 LYS A CA 1
ATOM 2773 C C . LYS A 1 372 ? -2.684 -9.267 28.782 1.00 70.88 372 LYS A C 1
ATOM 2775 O O . LYS A 1 372 ? -3.841 -8.909 29.098 1.00 70.88 372 LYS A O 1
#

Organism: NCBI:txid336820

Radius of gyration: 28.6 Å; chains: 1; bounding box: 63×83×83 Å